Protein AF-0000000082981598 (afdb_homodimer)

Foldseek 3Di:
DAADCDVAVVQVVVLLCLCVDPPRLWFKWKWFADPLDSYIDTPDTDNPFPVVVVVSDDQATWMKMWGWDADPPPRDTQIDIDTDHHVNHDPVSCVVCVPCSVVVCVSSCNPPVPPPPPPPPPPPPPPPPPD/DAADCDVAVVQVVVLLCLCPDPPRLWFKWKWFADPLDSYIDTPDTDNPFPVVVVVSDDQATWMKMWGWDADPPPRDTQIDIDTDHHVNHDPVSCVVCVPCSVVVCVSSCNPPVPPPPPPPPPPPPPPPPPD

Nearest PDB structures (foldseek):
  1x67-assembly1_A  TM=9.387E-01  e=1.054E-15  Homo sapiens
  5y1z-assembly1_A  TM=9.761E-01  e=4.272E-12  Homo sapiens
  5y1z-assembly2_B  TM=9.670E-01  e=8.843E-12  Homo sapiens
  4liz-assembly1_A  TM=8.822E-01  e=3.183E-06  Entamoeba histolytica HM-1:IMSS-A
  2w0i-assembly1_A  TM=7.869E-01  e=5.518E-03  Homo sapiens

Solvent-accessible surface area (backbone atoms only — not comparable to full-atom values): 14963 Å² total; per-residue (Å²): 117,76,75,37,58,67,91,36,33,67,63,46,49,51,47,51,45,38,34,69,36,82,88,47,70,36,18,26,29,31,31,27,50,50,80,90,49,52,39,43,38,74,71,47,69,42,62,65,35,68,68,51,54,60,70,69,62,52,48,67,33,56,36,40,33,43,33,42,38,70,36,89,88,79,65,46,78,40,67,40,41,35,47,37,56,21,78,67,42,52,69,69,59,52,60,52,49,49,69,38,56,48,56,51,42,58,70,64,31,61,73,55,61,70,60,62,75,71,76,72,74,73,73,74,74,73,78,72,80,72,132,115,75,76,37,58,67,90,38,34,67,62,46,48,51,46,52,48,38,34,70,36,83,88,47,70,36,18,27,30,32,31,29,50,52,80,91,49,50,39,42,38,73,70,48,69,42,62,65,34,69,68,52,54,59,70,66,62,51,48,68,35,56,35,40,34,42,33,42,41,69,36,89,87,78,64,47,78,39,67,39,39,35,47,38,56,23,80,66,43,52,70,68,57,51,60,50,47,50,69,39,55,49,58,51,41,59,71,65,31,59,74,54,62,67,62,61,77,71,79,73,75,75,75,76,75,74,78,75,73,75,128

Secondary structure (DSSP, 8-state):
-PPB-STTHHHHHHHHHHHHSTT-S--EEEEEESTTSSBEEEEEEESSHHHHHHHT--TTSEEEEEEEEE-TTT--EEEEEEEEE-TTS-HHHHHHHTTHHHHHHHHTTTTGGG-----------------/-PPB-STTHHHHHHHHHHHHSTT-S--EEEEEESTTSSBEEEEEEESSHHHHHHHT--TTSEEEEEEEEE-TTT--EEEEEEEEE-TTS-HHHHHHHTTHHHHHHHHTTTTGGG-----------------

Structure (mmCIF, N/CA/C/O backbone):
data_AF-0000000082981598-model_v1
#
loop_
_entity.id
_entity.type
_entity.pdbx_description
1 polymer 'ADF-H domain-containing protein'
#
loop_
_atom_site.group_PDB
_atom_site.id
_atom_site.type_symbol
_atom_site.label_atom_id
_atom_site.label_alt_id
_atom_site.label_comp_id
_atom_site.label_asym_id
_atom_site.label_entity_id
_atom_site.label_seq_id
_atom_site.pdbx_PDB_ins_code
_atom_site.Cartn_x
_atom_site.Cartn_y
_atom_site.Cartn_z
_atom_site.occupancy
_atom_site.B_iso_or_equiv
_atom_site.auth_seq_id
_atom_site.auth_comp_id
_atom_site.auth_asym_id
_atom_site.auth_atom_id
_atom_site.pdbx_PDB_model_num
ATOM 1 N N . MET A 1 1 ? -10.486 4.989 -17.814 1 71.75 1 MET A N 1
ATOM 2 C CA . MET A 1 1 ? -11.101 6.235 -17.367 1 71.75 1 MET A CA 1
ATOM 3 C C . MET A 1 1 ? -10.438 6.741 -16.09 1 71.75 1 MET A C 1
ATOM 5 O O . MET A 1 1 ? -9.871 5.956 -15.327 1 71.75 1 MET A O 1
ATOM 9 N N . ALA A 1 2 ? -10.451 8.126 -15.864 1 87.56 2 ALA A N 1
ATOM 10 C CA . ALA A 1 2 ? -9.727 8.787 -14.781 1 87.56 2 ALA A CA 1
ATOM 11 C C . ALA A 1 2 ? -10.451 8.611 -13.449 1 87.56 2 ALA A C 1
ATOM 13 O O . ALA A 1 2 ? -11.677 8.487 -13.414 1 87.56 2 ALA A O 1
ATOM 14 N N . LEU A 1 3 ? -9.801 8.52 -12.403 1 94.79 3 LEU A N 1
ATOM 15 C CA . LEU A 1 3 ? -10.321 8.487 -11.041 1 94.79 3 LEU A CA 1
ATOM 16 C C . LEU A 1 3 ? -11.02 9.797 -10.693 1 94.79 3 LEU A C 1
ATOM 18 O O . LEU A 1 3 ? -10.515 10.877 -11.009 1 94.79 3 LEU A O 1
ATOM 22 N N . ASN A 1 4 ? -12.254 9.687 -10.169 1 97.2 4 ASN A N 1
ATOM 23 C CA . ASN A 1 4 ? -12.999 10.868 -9.745 1 97.2 4 ASN A CA 1
ATOM 24 C C . ASN A 1 4 ? -12.958 11.042 -8.23 1 97.2 4 ASN A C 1
ATOM 26 O O . ASN A 1 4 ? -13.547 10.249 -7.494 1 97.2 4 ASN A O 1
ATOM 30 N N . LEU A 1 5 ? -12.382 12.166 -7.783 1 96.85 5 LEU A N 1
ATOM 31 C CA . LEU A 1 5 ? -12.227 12.448 -6.36 1 96.85 5 LEU A CA 1
ATOM 32 C C . LEU A 1 5 ? -13.115 13.613 -5.936 1 96.85 5 LEU A C 1
ATOM 34 O O . LEU A 1 5 ? -13.099 14.02 -4.772 1 96.85 5 LEU A O 1
ATOM 38 N N . SER A 1 6 ? -13.833 14.112 -6.792 1 96.08 6 SER A N 1
ATOM 39 C CA . SER A 1 6 ? -14.55 15.36 -6.549 1 96.08 6 SER A CA 1
ATOM 40 C C . SER A 1 6 ? -15.912 15.1 -5.914 1 96.08 6 SER A C 1
ATOM 42 O O . SER A 1 6 ? -16.331 15.829 -5.012 1 96.08 6 SER A O 1
ATOM 44 N N . LYS A 1 7 ? -16.607 14.104 -6.372 1 96.85 7 LYS A N 1
ATOM 45 C CA . LYS A 1 7 ? -17.971 13.841 -5.922 1 96.85 7 LYS A CA 1
ATOM 46 C C . LYS A 1 7 ? -18.029 13.687 -4.405 1 96.85 7 LYS A C 1
ATOM 48 O O . LYS A 1 7 ? -18.923 14.231 -3.754 1 96.85 7 LYS A O 1
ATOM 53 N N . ASN A 1 8 ? -17.109 12.959 -3.882 1 97.91 8 ASN A N 1
ATOM 54 C CA . ASN A 1 8 ? -17.06 12.718 -2.444 1 97.91 8 ASN A CA 1
ATOM 55 C C . ASN A 1 8 ? -15.846 13.385 -1.804 1 97.91 8 ASN A C 1
ATOM 57 O O . ASN A 1 8 ? -15.309 12.888 -0.813 1 97.91 8 ASN A O 1
ATOM 61 N N . GLY A 1 9 ? -15.432 14.459 -2.408 1 96.74 9 GLY A N 1
ATOM 62 C CA . GLY A 1 9 ? -14.183 15.106 -2.036 1 96.74 9 GLY A CA 1
ATOM 63 C C . GLY A 1 9 ? -14.106 15.45 -0.561 1 96.74 9 GLY A C 1
ATOM 64 O O . GLY A 1 9 ? -13.1 15.175 0.095 1 96.74 9 GLY A O 1
ATOM 65 N N . ARG A 1 10 ? -15.144 16.014 -0 1 96.96 10 ARG A N 1
ATOM 66 C CA . ARG A 1 10 ? -15.157 16.431 1.398 1 96.96 10 ARG A CA 1
ATOM 67 C C . ARG A 1 10 ? -15.014 15.232 2.329 1 96.96 10 ARG A C 1
ATOM 69 O O . ARG A 1 10 ? -14.219 15.262 3.27 1 96.96 10 ARG A O 1
ATOM 76 N N . ALA A 1 11 ? -15.817 14.227 2.075 1 97.95 11 ALA A N 1
ATOM 77 C CA . ALA A 1 11 ? -15.768 13.025 2.903 1 97.95 11 ALA A CA 1
ATOM 78 C C . ALA A 1 11 ? -14.392 12.369 2.838 1 97.95 11 ALA A C 1
ATOM 80 O O . ALA A 1 11 ? -13.882 11.881 3.849 1 97.95 11 ALA A O 1
ATOM 81 N N . LEU A 1 12 ? -13.838 12.345 1.64 1 97.71 12 LEU A N 1
ATOM 82 C CA . LEU A 1 12 ? -12.516 11.756 1.457 1 97.71 12 LEU A CA 1
ATOM 83 C C . LEU A 1 12 ? -11.463 12.527 2.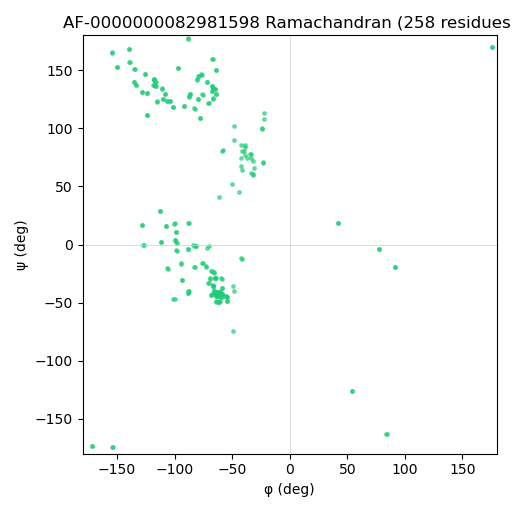246 1 97.71 12 LEU A C 1
ATOM 85 O O . LEU A 1 12 ? -10.622 11.926 2.919 1 97.71 12 LEU A O 1
ATOM 89 N N . GLN A 1 13 ? -11.553 13.828 2.188 1 95.88 13 GLN A N 1
ATOM 90 C CA . GLN A 1 13 ? -10.601 14.677 2.896 1 95.88 13 GLN A CA 1
ATOM 91 C C . GLN A 1 13 ? -10.753 14.533 4.407 1 95.88 13 GLN A C 1
ATOM 93 O O . GLN A 1 13 ? -9.76 14.517 5.138 1 95.88 13 GLN A O 1
ATOM 98 N N . GLU A 1 14 ? -11.948 14.483 4.864 1 96.75 14 GLU A N 1
ATOM 99 C CA . GLU A 1 14 ? -12.199 14.321 6.293 1 96.75 14 GLU A CA 1
ATOM 100 C C . GLU A 1 14 ? -11.633 13 6.807 1 96.75 14 GLU A C 1
ATOM 102 O O . GLU A 1 14 ? -11.032 12.953 7.882 1 96.75 14 GLU A O 1
ATOM 107 N N . ALA A 1 15 ? -11.845 11.916 6.026 1 97.47 15 ALA A N 1
ATOM 108 C CA . ALA A 1 15 ? -11.323 10.608 6.41 1 97.47 15 ALA A CA 1
ATOM 109 C C . ALA A 1 15 ? -9.8 10.629 6.498 1 97.47 15 ALA A C 1
ATOM 111 O O . ALA A 1 15 ? -9.22 10.122 7.461 1 97.47 15 ALA A O 1
ATOM 112 N N . TYR A 1 16 ? -9.218 11.232 5.519 1 95.59 16 TYR A N 1
ATOM 113 C CA . TYR A 1 16 ? -7.771 11.415 5.528 1 95.59 16 TYR A CA 1
ATOM 114 C C . TYR A 1 16 ? -7.333 12.24 6.732 1 95.59 16 TYR A C 1
ATOM 116 O O . TYR A 1 16 ? -6.409 11.856 7.453 1 95.59 16 TYR A O 1
ATOM 124 N N . GLY A 1 17 ? -7.973 13.326 6.947 1 94.73 17 GLY A N 1
ATOM 125 C CA . GLY A 1 17 ? -7.642 14.243 8.026 1 94.73 17 GLY A CA 1
ATOM 126 C C . GLY A 1 17 ? -7.713 13.601 9.398 1 94.73 17 GLY A C 1
ATOM 127 O O . GLY A 1 17 ? -6.888 13.888 10.268 1 94.73 17 GLY A O 1
ATOM 128 N N . ARG A 1 18 ? -8.639 12.755 9.599 1 96.6 18 ARG A N 1
ATOM 129 C CA . ARG A 1 18 ? -8.79 12.099 10.894 1 96.6 18 ARG A CA 1
ATOM 130 C C . ARG A 1 18 ? -7.611 11.176 11.181 1 96.6 18 ARG A C 1
ATOM 132 O O . ARG A 1 18 ? -7.196 11.03 12.333 1 96.6 18 ARG A O 1
ATOM 139 N N . VAL A 1 19 ? -7.088 10.546 10.131 1 96.08 19 VAL A N 1
ATOM 140 C CA . VAL A 1 19 ? -5.965 9.633 10.315 1 96.08 19 VAL A CA 1
ATOM 141 C C . VAL A 1 19 ? -4.705 10.425 10.657 1 96.08 19 VAL A C 1
ATOM 143 O O . VAL A 1 19 ? -3.887 9.982 11.467 1 96.08 19 VAL A O 1
ATOM 146 N N . VAL A 1 20 ? -4.563 11.659 10.11 1 92.58 20 VAL A N 1
ATOM 147 C CA . VAL A 1 20 ? -3.317 12.398 10.279 1 92.58 20 VAL A CA 1
ATOM 148 C C . VAL A 1 20 ? -3.428 13.331 11.483 1 92.58 20 VAL A C 1
ATOM 150 O O . VAL A 1 20 ? -2.419 13.843 11.975 1 92.58 20 VAL A O 1
ATOM 153 N N . ALA A 1 21 ? -4.633 13.562 11.931 1 90.65 21 ALA A N 1
ATOM 154 C CA . ALA A 1 21 ? -4.852 14.519 13.012 1 90.65 21 ALA A CA 1
ATOM 155 C C . ALA A 1 21 ? -4.263 14.008 14.324 1 90.65 21 ALA A C 1
ATOM 157 O O . ALA A 1 21 ? -4.544 12.881 14.74 1 90.65 21 ALA A O 1
ATOM 158 N N . ALA A 1 22 ? -3.577 14.94 14.869 1 84.47 22 ALA A N 1
ATOM 159 C CA . ALA A 1 22 ? -3.037 14.622 16.189 1 84.47 22 ALA A CA 1
ATOM 160 C C . ALA A 1 22 ? -4.157 14.427 17.207 1 84.47 22 ALA A C 1
ATOM 162 O O . ALA A 1 22 ? -5.147 15.162 17.199 1 84.47 22 ALA A O 1
ATOM 163 N N . GLY A 1 23 ? -4.12 13.459 17.966 1 88.12 23 GLY A N 1
ATOM 164 C CA . GLY A 1 23 ? -5.078 13.249 19.04 1 88.12 23 GLY A CA 1
ATOM 165 C C . GLY A 1 23 ? -6.276 12.42 18.617 1 88.12 23 GLY A C 1
ATOM 166 O O . GLY A 1 23 ? -7.086 12.018 19.454 1 88.12 23 GLY A O 1
ATOM 167 N N . SER A 1 24 ? -6.468 12.368 17.3 1 92.65 24 SER A N 1
ATOM 168 C CA . SER A 1 24 ? -7.568 11.538 16.819 1 92.65 24 SER A CA 1
ATOM 169 C C . SER A 1 24 ? -7.306 10.061 17.092 1 92.65 24 SER A C 1
ATOM 171 O O . SER A 1 24 ? -6.199 9.569 16.862 1 92.65 24 SER A O 1
ATOM 173 N N . PRO A 1 25 ? -8.338 9.357 17.607 1 96.53 25 PRO A N 1
ATOM 174 C CA . PRO A 1 25 ? -8.155 7.914 17.783 1 96.53 25 PRO A CA 1
ATOM 175 C C . PRO A 1 25 ? -8.174 7.152 16.46 1 96.53 25 PRO A C 1
ATOM 177 O O . PRO A 1 25 ? -7.767 5.988 16.408 1 96.53 25 PRO A O 1
ATOM 180 N N . THR A 1 26 ? -8.703 7.744 15.413 1 97.72 26 THR A N 1
ATOM 181 C CA . THR A 1 26 ? -8.773 7.094 14.109 1 97.72 26 THR A CA 1
ATOM 182 C C . THR A 1 26 ? -7.375 6.894 13.529 1 97.72 26 THR A C 1
ATOM 184 O O . THR A 1 26 ? -6.618 7.855 13.376 1 97.72 26 THR A O 1
ATOM 187 N N . ASP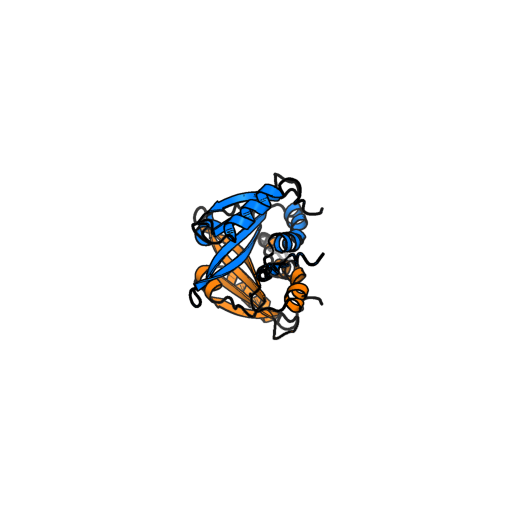 A 1 27 ? -7.085 5.62 13.176 1 97.22 27 ASP A N 1
ATOM 188 C CA . ASP A 1 27 ? -5.721 5.392 12.71 1 97.22 27 ASP A CA 1
ATOM 189 C C . ASP A 1 27 ? -5.715 4.71 11.344 1 97.22 27 ASP A C 1
ATOM 191 O O . ASP A 1 27 ? -4.653 4.365 10.821 1 97.22 27 ASP A O 1
ATOM 195 N N . TRP A 1 28 ? -6.874 4.442 10.833 1 97.38 28 TRP A N 1
ATOM 196 C CA . TRP A 1 28 ? -6.905 4.003 9.442 1 97.38 28 TRP A CA 1
ATOM 197 C C . TRP A 1 28 ? -8.205 4.425 8.766 1 97.38 28 TRP A C 1
ATOM 199 O O . TRP A 1 28 ? -9.218 4.643 9.435 1 97.38 28 TRP A O 1
ATOM 209 N N . ALA A 1 29 ? -8.164 4.604 7.48 1 98.4 29 ALA A N 1
ATOM 210 C CA . ALA A 1 29 ? -9.294 4.86 6.59 1 98.4 29 ALA A CA 1
ATOM 211 C C . ALA A 1 29 ? -9.202 4.008 5.327 1 98.4 29 ALA A C 1
ATOM 213 O O . ALA A 1 29 ? -8.115 3.823 4.774 1 98.4 29 ALA A O 1
ATOM 214 N N . LEU A 1 30 ? -10.37 3.535 4.959 1 98.47 30 LEU A N 1
ATOM 215 C CA . LEU A 1 30 ? -10.482 2.653 3.803 1 98.47 30 LEU A CA 1
ATOM 216 C C . LEU A 1 30 ? -11.328 3.296 2.709 1 98.47 30 LEU A C 1
ATOM 218 O O . LEU A 1 30 ? -12.375 3.883 2.992 1 98.47 30 LEU A O 1
ATOM 222 N N . PHE A 1 31 ? -10.849 3.18 1.471 1 98.36 31 PHE A N 1
ATOM 223 C CA . PHE A 1 31 ? -11.497 3.811 0.327 1 98.36 31 PHE A CA 1
ATOM 224 C C . PHE A 1 31 ? -11.804 2.783 -0.756 1 98.36 31 PHE A C 1
ATOM 226 O O . PHE A 1 31 ? -11.06 1.816 -0.93 1 98.36 31 PHE A O 1
ATOM 233 N N . THR A 1 32 ? -12.885 3.029 -1.433 1 98.24 32 THR A N 1
ATOM 234 C CA . THR A 1 32 ? -13.271 2.195 -2.566 1 98.24 32 THR A CA 1
ATOM 235 C C . THR A 1 32 ? -14.131 2.983 -3.55 1 98.24 32 THR A C 1
ATOM 237 O O . THR A 1 32 ? -14.261 4.203 -3.43 1 98.24 32 THR A O 1
ATOM 240 N N . TYR A 1 33 ? -14.611 2.264 -4.542 1 97.8 33 TYR A N 1
ATOM 241 C CA . TYR A 1 33 ? -15.388 2.911 -5.593 1 97.8 33 TYR A CA 1
ATOM 242 C C . TYR A 1 33 ? -16.883 2.77 -5.333 1 97.8 33 TYR A C 1
ATOM 244 O O . TYR A 1 33 ? -17.324 1.789 -4.73 1 97.8 33 TYR A O 1
ATOM 252 N N . GLU A 1 34 ? -17.608 3.728 -5.816 1 97.26 34 GLU A N 1
ATOM 253 C CA . GLU A 1 34 ? -19.062 3.595 -5.833 1 97.26 34 GLU A CA 1
ATOM 254 C C . GLU A 1 34 ? -19.521 2.696 -6.977 1 97.26 34 GLU A C 1
ATOM 256 O O . GLU A 1 34 ? -19.439 3.08 -8.146 1 97.26 34 GLU A O 1
ATOM 261 N N . GLY A 1 35 ? -19.975 1.543 -6.598 1 92.81 35 GLY A N 1
ATOM 262 C CA . GLY A 1 35 ? -20.384 0.618 -7.644 1 92.81 35 GLY A CA 1
ATOM 263 C C . GLY A 1 35 ? -19.298 0.363 -8.672 1 92.81 35 GLY A C 1
ATOM 264 O O . GLY A 1 35 ? -18.167 0.025 -8.317 1 92.81 35 GLY A O 1
ATOM 265 N N . ASN A 1 36 ? -19.612 0.561 -9.892 1 90.44 36 ASN A N 1
ATOM 266 C CA . ASN A 1 36 ? -18.661 0.318 -10.972 1 90.44 36 ASN A CA 1
ATOM 267 C C . ASN A 1 36 ? -18.154 1.625 -11.576 1 90.44 36 ASN A C 1
ATOM 269 O O . ASN A 1 36 ? -17.569 1.626 -12.66 1 90.44 36 ASN A O 1
ATOM 273 N N . SER A 1 37 ? -18.374 2.668 -10.865 1 94.57 37 SER A N 1
ATOM 274 C CA . SER A 1 37 ? -17.904 3.964 -11.345 1 94.57 37 SER A CA 1
ATOM 275 C C . SER A 1 37 ? -16.474 4.235 -10.892 1 94.57 37 SER A C 1
ATOM 277 O O . SER A 1 37 ? -15.856 3.397 -10.233 1 94.57 37 SER A O 1
ATOM 279 N N . ASN A 1 38 ? -15.984 5.371 -11.357 1 96.65 38 ASN A N 1
ATOM 280 C CA . ASN A 1 38 ? -14.65 5.784 -10.933 1 96.65 38 ASN A CA 1
ATOM 281 C C . ASN A 1 38 ? -14.713 6.828 -9.822 1 96.65 38 ASN A C 1
ATOM 283 O O . ASN A 1 38 ? -13.763 7.587 -9.623 1 96.65 38 ASN A O 1
ATOM 287 N N . ASP A 1 39 ? -15.926 6.896 -9.164 1 97.69 39 ASP A N 1
ATOM 288 C CA . ASP A 1 39 ? -16.072 7.773 -8.006 1 97.69 39 ASP A CA 1
ATOM 289 C C . ASP A 1 39 ? -15.554 7.099 -6.738 1 97.69 39 ASP A C 1
ATOM 291 O O . ASP A 1 39 ? -16.112 6.094 -6.29 1 97.69 39 ASP A O 1
ATOM 295 N N . LEU A 1 40 ? -14.562 7.653 -6.164 1 98.17 40 LEU A N 1
ATOM 296 C CA . LEU A 1 40 ? -14.006 7.114 -4.928 1 98.17 40 LEU A CA 1
ATOM 297 C C . LEU A 1 40 ? -14.831 7.553 -3.723 1 98.17 40 LEU A C 1
ATOM 299 O O . LEU A 1 40 ? -15.304 8.69 -3.671 1 98.17 40 LEU A O 1
ATOM 303 N N . ARG A 1 41 ? -14.982 6.677 -2.794 1 98.52 41 ARG A N 1
ATOM 304 C CA . ARG A 1 41 ? -15.696 6.967 -1.555 1 98.52 41 ARG A CA 1
ATOM 305 C C . ARG A 1 41 ? -14.99 6.341 -0.357 1 98.52 41 ARG A C 1
ATOM 307 O O . ARG A 1 41 ? -14.16 5.444 -0.517 1 98.52 41 ARG A O 1
ATOM 314 N N . VAL A 1 42 ? -15.449 6.762 0.828 1 98.53 42 VAL A N 1
ATOM 315 C CA . VAL A 1 42 ? -14.975 6.143 2.062 1 98.53 42 VAL A CA 1
ATOM 316 C C . VAL A 1 42 ? -15.712 4.827 2.297 1 98.53 42 VAL A C 1
ATOM 318 O O . VAL A 1 42 ? -16.945 4.788 2.285 1 98.53 42 VAL A O 1
ATOM 321 N N . ALA A 1 43 ? -15.003 3.794 2.461 1 98.52 43 ALA A N 1
ATOM 322 C CA . ALA A 1 43 ? -15.596 2.485 2.725 1 98.52 43 ALA A CA 1
ATOM 323 C C . ALA A 1 43 ? -15.689 2.217 4.225 1 98.52 43 ALA A C 1
ATOM 325 O O . ALA A 1 43 ? -16.54 1.445 4.672 1 98.52 43 ALA A O 1
ATOM 326 N N . GLY A 1 44 ? -14.746 2.766 5.03 1 98.04 44 GLY A N 1
ATOM 327 C CA . GLY A 1 44 ? -14.711 2.56 6.469 1 98.04 44 GLY A CA 1
ATOM 328 C C . GLY A 1 44 ? -13.497 3.184 7.132 1 98.04 44 GLY A C 1
ATOM 329 O O . GLY A 1 44 ? -12.592 3.669 6.45 1 98.04 44 GLY A O 1
ATOM 330 N N . SER A 1 45 ? -13.491 3.225 8.396 1 98.32 45 SER A N 1
ATOM 331 C CA . SER A 1 45 ? -12.389 3.705 9.223 1 98.32 45 SER A CA 1
ATOM 332 C C . SER A 1 45 ? -12.42 3.07 10.609 1 98.32 45 SER A C 1
ATOM 334 O O . SER A 1 45 ? -13.41 2.44 10.987 1 98.32 45 SER A O 1
ATOM 336 N N . GLY A 1 46 ? -11.307 3.208 11.304 1 98.15 46 GLY A N 1
ATOM 337 C CA . GLY A 1 46 ? -11.249 2.627 12.636 1 98.15 46 GLY A CA 1
ATOM 338 C C . GLY A 1 46 ? -10.002 3.021 13.404 1 98.15 46 GLY A C 1
ATOM 339 O O . GLY A 1 46 ? -9.269 3.922 12.99 1 98.15 46 GLY A O 1
ATOM 340 N N . ASP A 1 47 ? -9.891 2.368 14.577 1 97.92 47 ASP A N 1
ATOM 341 C CA . ASP A 1 47 ? -8.805 2.71 15.491 1 97.92 47 ASP A CA 1
ATOM 342 C C . ASP A 1 47 ? -8.03 1.464 15.913 1 97.92 47 ASP A C 1
ATOM 344 O O . ASP A 1 47 ? -7.261 1.501 16.875 1 97.92 47 ASP A O 1
ATOM 348 N N . GLY A 1 48 ? -8.185 0.396 15.193 1 95.39 48 GLY A N 1
ATOM 349 C CA . GLY A 1 48 ? -7.563 -0.863 15.571 1 95.39 48 GLY A CA 1
ATOM 350 C C . GLY A 1 48 ? -6.287 -1.152 14.804 1 95.39 48 GLY A C 1
ATOM 351 O O . GLY A 1 48 ? -5.763 -2.267 14.859 1 95.39 48 GLY A O 1
ATOM 352 N N . GLY A 1 49 ? -5.885 -0.264 14.011 1 93.45 49 GLY A N 1
ATOM 353 C CA . GLY A 1 49 ? -4.603 -0.4 13.338 1 93.45 49 GLY A CA 1
ATOM 354 C C . GLY A 1 49 ? -4.676 -1.242 12.078 1 93.45 49 GLY A C 1
ATOM 355 O O . GLY A 1 49 ? -5.759 -1.455 11.53 1 93.45 49 GLY A O 1
ATOM 356 N N . LEU A 1 50 ? -3.543 -1.677 11.638 1 92.13 50 LEU A N 1
ATOM 357 C CA . LEU A 1 50 ? -3.384 -2.405 10.384 1 92.13 50 LEU A CA 1
ATOM 358 C C . LEU A 1 50 ? -4.159 -3.718 10.416 1 92.13 50 LEU A C 1
ATOM 360 O O . LEU A 1 50 ? -4.768 -4.108 9.418 1 92.13 50 LEU A O 1
ATOM 364 N N . GLU A 1 51 ? -4.105 -4.38 11.51 1 89.56 51 GLU A N 1
ATOM 365 C CA . GLU A 1 51 ? -4.768 -5.678 11.607 1 89.56 51 GLU A CA 1
ATOM 366 C C . GLU A 1 51 ? -6.274 -5.545 11.404 1 89.56 51 GLU A C 1
ATOM 368 O O . GLU A 1 51 ? -6.872 -6.303 10.638 1 89.56 51 GLU A O 1
ATOM 373 N N . GLU A 1 52 ? -6.795 -4.594 12.148 1 93.36 52 GLU A N 1
ATOM 374 C CA . GLU A 1 52 ? -8.221 -4.348 11.956 1 93.36 52 GLU A CA 1
ATOM 375 C C . GLU A 1 52 ? -8.519 -3.914 10.524 1 93.36 52 GLU A C 1
ATOM 377 O O . GLU A 1 52 ? -9.506 -4.351 9.93 1 93.36 52 GLU A O 1
ATOM 382 N N . MET A 1 53 ? -7.729 -3.109 9.97 1 94.83 53 MET A N 1
ATOM 383 C CA . MET A 1 53 ? -7.898 -2.589 8.616 1 94.83 53 MET A CA 1
ATOM 384 C C . MET A 1 53 ? -7.931 -3.724 7.597 1 94.83 53 MET A C 1
ATOM 386 O O . MET A 1 53 ? -8.795 -3.752 6.72 1 94.83 53 MET A O 1
ATOM 390 N N . VAL A 1 54 ? -7.07 -4.749 7.688 1 92.28 54 VAL A N 1
ATOM 391 C CA . VAL A 1 54 ? -6.973 -5.843 6.727 1 92.28 54 VAL A CA 1
ATOM 392 C C . VAL A 1 54 ? -8.214 -6.727 6.823 1 92.28 54 VAL A C 1
ATOM 394 O O . VAL A 1 54 ? -8.646 -7.312 5.827 1 92.28 54 VAL A O 1
ATOM 397 N N . GLU A 1 55 ? -8.795 -6.78 7.992 1 91.82 55 GLU A N 1
ATOM 398 C CA . GLU A 1 55 ? -10.017 -7.56 8.157 1 91.82 55 GLU A CA 1
ATOM 399 C C . GLU A 1 55 ? -11.169 -6.957 7.359 1 91.82 55 GLU A C 1
ATOM 401 O O . GLU A 1 55 ? -12.144 -7.645 7.048 1 91.82 55 GLU A O 1
ATOM 406 N N . GLU A 1 56 ? -11.075 -5.701 7.099 1 93.55 56 GLU A N 1
ATOM 407 C CA . GLU A 1 56 ? -12.16 -5.001 6.419 1 93.55 56 GLU A CA 1
ATOM 408 C C . GLU A 1 56 ? -12.003 -5.08 4.903 1 93.55 56 GLU A C 1
ATOM 410 O O . GLU A 1 56 ? -12.856 -4.592 4.159 1 93.55 56 GLU A O 1
ATOM 415 N N . LEU A 1 57 ? -10.95 -5.648 4.386 1 93.34 57 LEU A N 1
ATOM 416 C CA . LEU A 1 57 ? -10.726 -5.773 2.949 1 93.34 57 LEU A CA 1
ATOM 417 C C . LEU A 1 57 ? -11.743 -6.72 2.321 1 93.34 57 LEU A C 1
ATOM 419 O O . LEU A 1 57 ? -12.083 -7.75 2.907 1 93.34 57 LEU A O 1
ATOM 423 N N . ASN A 1 58 ? -12.225 -6.324 1.241 1 92.49 58 ASN A N 1
ATOM 424 C CA . ASN A 1 58 ? -13.294 -7.032 0.544 1 92.49 58 ASN A CA 1
ATOM 425 C C . ASN A 1 58 ? -12.794 -7.667 -0.751 1 92.49 58 ASN A C 1
ATOM 427 O O . ASN A 1 58 ? -12.187 -6.992 -1.584 1 92.49 58 ASN A O 1
ATOM 431 N N . SER A 1 59 ? -13.135 -8.876 -1.005 1 89.81 59 SER A N 1
ATOM 432 C CA . SER A 1 59 ? -12.593 -9.641 -2.123 1 89.81 59 SER A CA 1
ATOM 433 C C . SER A 1 59 ? -13.219 -9.207 -3.445 1 89.81 59 SER A C 1
ATOM 435 O O . SER A 1 59 ? -12.698 -9.522 -4.517 1 89.81 59 SER A O 1
ATOM 437 N N . GLY A 1 60 ? -14.302 -8.516 -3.409 1 91 60 GLY A N 1
ATOM 438 C CA . GLY A 1 60 ? -14.951 -8.085 -4.637 1 91 60 GLY A CA 1
ATOM 439 C C . GLY A 1 60 ? -14.629 -6.651 -5.011 1 91 60 GLY A C 1
ATOM 440 O O . GLY A 1 60 ? -15.21 -6.103 -5.95 1 91 60 GLY A O 1
ATOM 441 N N . LYS A 1 61 ? -13.67 -6.072 -4.326 1 94.28 61 LYS A N 1
ATOM 442 C CA . LYS A 1 61 ? -13.471 -4.639 -4.516 1 94.28 61 LYS A CA 1
ATOM 443 C C . LYS A 1 61 ? -11.99 -4.307 -4.678 1 94.28 61 LYS A C 1
ATOM 445 O O . LYS A 1 61 ? -11.127 -5.05 -4.207 1 94.28 61 LYS A O 1
ATOM 450 N N . VAL A 1 62 ? -11.748 -3.257 -5.406 1 94.51 62 VAL A N 1
ATOM 451 C CA . VAL A 1 62 ? -10.473 -2.552 -5.321 1 94.51 62 VAL A CA 1
ATOM 452 C C . VAL A 1 62 ? -10.53 -1.516 -4.201 1 94.51 62 VAL A C 1
ATOM 454 O O . VAL A 1 62 ? -11.48 -0.734 -4.116 1 94.51 62 VAL A O 1
ATOM 457 N N . MET A 1 63 ? -9.511 -1.59 -3.375 1 96.21 63 MET A N 1
ATOM 458 C CA . MET A 1 63 ? -9.559 -0.717 -2.205 1 96.21 63 MET A CA 1
ATOM 459 C C . MET A 1 63 ? -8.187 -0.115 -1.92 1 96.21 63 MET A C 1
ATOM 461 O O . MET A 1 63 ? -7.165 -0.66 -2.342 1 96.21 63 MET A O 1
ATOM 465 N N . TYR A 1 64 ? -8.2 1.014 -1.22 1 96.33 64 TYR A N 1
ATOM 466 C CA . TYR A 1 64 ? -7.02 1.704 -0.71 1 96.33 64 TYR A CA 1
ATOM 467 C C . TYR A 1 64 ? -7.158 1.993 0.78 1 96.33 64 TYR A C 1
ATOM 469 O O . TYR A 1 64 ? -8.181 2.519 1.224 1 96.33 64 TYR A O 1
ATOM 477 N N . ALA A 1 65 ? -6.141 1.649 1.457 1 96.85 65 ALA A N 1
ATOM 478 C CA . ALA A 1 65 ? -6.157 1.971 2.882 1 96.85 65 ALA A CA 1
ATOM 479 C C . ALA A 1 65 ? -5.015 2.916 3.244 1 96.85 65 ALA A C 1
ATOM 481 O O . ALA A 1 65 ? -3.9 2.777 2.734 1 96.85 65 ALA A O 1
ATOM 482 N N . PHE A 1 66 ? -5.343 3.818 4.014 1 95.98 66 PHE A N 1
ATOM 483 C CA . PHE A 1 66 ? -4.39 4.739 4.621 1 95.98 66 PHE A CA 1
ATOM 484 C C . PHE A 1 66 ? -4.351 4.558 6.134 1 95.98 66 PHE A C 1
ATOM 486 O O . PHE A 1 66 ? -5.381 4.659 6.803 1 95.98 66 PHE A O 1
ATOM 493 N N . CYS A 1 67 ? -3.138 4.274 6.645 1 94.75 67 CYS A N 1
ATOM 494 C CA . CYS A 1 67 ? -3.046 3.875 8.045 1 94.75 67 CYS A CA 1
ATOM 495 C C . CYS A 1 67 ? -1.916 4.617 8.75 1 94.75 67 CYS A C 1
ATOM 497 O O . CYS A 1 67 ? -0.831 4.782 8.189 1 94.75 67 CYS A O 1
ATOM 499 N N . ARG A 1 68 ? -2.203 5.037 9.902 1 93.76 68 ARG A N 1
ATOM 500 C CA . ARG A 1 68 ? -1.187 5.55 10.815 1 93.76 68 ARG A CA 1
ATOM 501 C C . ARG A 1 68 ? -0.644 4.439 11.708 1 93.76 68 ARG A C 1
ATOM 503 O O . ARG A 1 68 ? -1.405 3.776 12.416 1 93.76 68 ARG A O 1
ATOM 510 N N . VAL A 1 69 ? 0.592 4.231 11.572 1 90.07 69 VAL A N 1
ATOM 511 C CA . VAL A 1 69 ? 1.248 3.227 12.404 1 90.07 69 VAL A CA 1
ATOM 512 C C . VAL A 1 69 ? 2.309 3.893 13.277 1 90.07 69 VAL A C 1
ATOM 514 O O . VAL A 1 69 ? 2.977 4.835 12.844 1 90.07 69 VAL A O 1
ATOM 517 N N . LYS A 1 70 ? 2.399 3.399 14.474 1 86.16 70 LYS A N 1
ATOM 518 C CA . LYS A 1 70 ? 3.422 3.918 15.377 1 86.16 70 LYS A CA 1
ATOM 519 C C . LYS A 1 70 ? 4.742 3.173 15.199 1 86.16 70 LYS A C 1
ATOM 521 O O . LYS A 1 70 ? 4.776 1.942 15.243 1 86.16 70 LYS A O 1
ATOM 526 N N . ASP A 1 71 ? 5.778 3.869 14.996 1 81.06 71 ASP A N 1
ATOM 527 C CA . ASP A 1 71 ? 7.113 3.28 14.954 1 81.06 71 ASP A CA 1
ATOM 528 C C . ASP A 1 71 ? 7.558 2.829 16.344 1 81.06 71 ASP A C 1
ATOM 530 O O . ASP A 1 71 ? 7.627 3.638 17.272 1 81.06 71 ASP A O 1
ATOM 534 N N . PRO A 1 72 ? 7.84 1.626 16.453 1 80.1 72 PRO A N 1
ATOM 535 C CA . PRO A 1 72 ? 8.184 1.138 17.79 1 80.1 72 PRO A CA 1
ATOM 536 C C . PRO A 1 72 ? 9.508 1.701 18.301 1 80.1 72 PRO A C 1
ATOM 538 O O . PRO A 1 72 ? 9.742 1.736 19.511 1 80.1 72 PRO A O 1
ATOM 541 N N . ASN A 1 73 ? 10.415 2.15 17.401 1 77.38 73 ASN A N 1
ATOM 542 C CA . ASN A 1 73 ? 11.735 2.629 17.797 1 77.38 73 ASN A CA 1
ATOM 543 C C . ASN A 1 73 ? 11.712 4.117 18.138 1 77.38 73 ASN A C 1
ATOM 545 O O . ASN A 1 73 ? 12.31 4.54 19.129 1 77.38 73 ASN A O 1
ATOM 549 N N . SER A 1 74 ? 11.009 4.943 17.423 1 77.08 74 SER A N 1
ATOM 550 C CA . SER A 1 74 ? 11.016 6.393 17.592 1 77.08 74 SER A CA 1
ATOM 551 C C . SER A 1 74 ? 9.729 6.879 18.25 1 77.08 74 SER A C 1
ATOM 553 O O . SER A 1 74 ? 9.677 7.993 18.775 1 77.08 74 SER A O 1
ATOM 555 N N . GLY A 1 75 ? 8.665 6.1 18.206 1 81.44 75 GLY A N 1
ATOM 556 C CA . GLY A 1 75 ? 7.362 6.529 18.689 1 81.44 75 GLY A CA 1
ATOM 557 C C . GLY A 1 75 ? 6.646 7.459 17.729 1 81.44 75 GLY A C 1
ATOM 558 O O . GLY A 1 75 ? 5.535 7.914 18.008 1 81.44 75 GLY A O 1
ATOM 559 N N . LEU A 1 76 ? 7.243 7.84 16.673 1 80.38 76 LEU A N 1
ATOM 560 C CA . LEU A 1 76 ? 6.677 8.753 15.686 1 80.38 76 LEU A CA 1
ATOM 561 C C . LEU A 1 76 ? 5.709 8.022 14.761 1 80.38 76 LEU A C 1
ATOM 563 O O . LEU A 1 76 ? 5.9 6.84 14.465 1 80.38 76 LEU A O 1
ATOM 567 N N . PRO A 1 77 ? 4.692 8.702 14.369 1 86.94 77 PRO A N 1
ATOM 568 C CA . PRO A 1 77 ? 3.747 8.076 13.441 1 86.94 77 PRO A CA 1
ATOM 569 C C . PRO A 1 77 ? 4.318 7.92 12.034 1 86.94 77 PRO A C 1
ATOM 571 O O . PRO A 1 77 ? 5.058 8.788 11.564 1 86.94 77 PRO A O 1
ATOM 574 N N . LYS A 1 78 ? 3.996 6.778 11.487 1 85.82 78 LYS A N 1
ATOM 575 C CA . LYS A 1 78 ? 4.222 6.485 10.075 1 85.82 78 LYS A CA 1
ATOM 576 C C . LYS A 1 78 ? 2.902 6.259 9.342 1 85.82 78 LYS A C 1
ATOM 578 O O . LYS A 1 78 ? 1.986 5.635 9.881 1 85.82 78 LYS A O 1
ATOM 583 N N . TYR A 1 79 ? 2.939 6.834 8.143 1 90.76 79 TYR A N 1
ATOM 584 C CA . TYR A 1 79 ? 1.723 6.671 7.354 1 90.76 79 TYR A CA 1
ATOM 585 C C . TYR A 1 79 ? 1.963 5.744 6.168 1 90.76 79 TYR A C 1
ATOM 587 O O . TYR A 1 79 ? 2.877 5.969 5.371 1 90.76 79 TYR A O 1
ATOM 595 N N . VAL A 1 80 ? 1.116 4.669 6.057 1 92.31 80 VAL A N 1
ATOM 596 C CA . VAL A 1 80 ? 1.287 3.695 4.984 1 92.31 80 VAL A CA 1
ATOM 597 C C . VAL A 1 80 ? 0.045 3.681 4.096 1 92.31 80 VAL A C 1
ATOM 599 O O . VAL A 1 80 ? -1.076 3.851 4.582 1 92.31 80 VAL A O 1
ATOM 602 N N . LEU A 1 81 ? 0.318 3.543 2.809 1 93.04 81 LEU A N 1
ATOM 60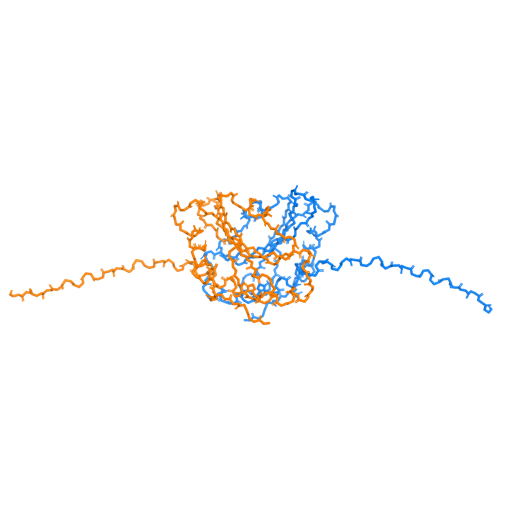3 C CA . LEU A 1 81 ? -0.745 3.345 1.83 1 93.04 81 LEU A CA 1
ATOM 604 C C . LEU A 1 81 ? -0.808 1.888 1.384 1 93.04 81 LEU A C 1
ATOM 606 O O . LEU A 1 81 ? 0.194 1.328 0.934 1 93.04 81 LEU A O 1
ATOM 610 N N . VAL A 1 82 ? -1.948 1.308 1.55 1 94.27 82 VAL A N 1
ATOM 611 C CA . VAL A 1 82 ? -2.156 -0.081 1.155 1 94.27 82 VAL A CA 1
ATOM 612 C C . VAL A 1 82 ? -3.05 -0.138 -0.082 1 94.27 82 VAL A C 1
ATOM 614 O O . VAL A 1 82 ? -4.122 0.472 -0.109 1 94.27 82 VAL A O 1
ATOM 617 N N . ASN A 1 83 ? -2.606 -0.851 -1.042 1 92.91 83 ASN A N 1
ATOM 618 C CA . ASN A 1 83 ? -3.379 -1.126 -2.248 1 92.91 83 ASN A CA 1
ATOM 619 C C . ASN A 1 83 ? -3.893 -2.563 -2.27 1 92.91 83 ASN A C 1
ATOM 621 O O . ASN A 1 83 ? -3.106 -3.509 -2.21 1 92.91 83 ASN A O 1
ATOM 625 N N . TRP A 1 84 ? -5.227 -2.668 -2.4 1 92.78 84 TRP A N 1
ATOM 626 C CA . TRP A 1 84 ? -5.882 -3.972 -2.398 1 92.78 84 TRP A CA 1
ATOM 627 C C . TRP A 1 84 ? -6.719 -4.162 -3.658 1 92.78 84 TRP A C 1
ATOM 629 O O . TRP A 1 84 ? -7.507 -3.288 -4.026 1 92.78 84 TRP A O 1
ATOM 639 N N . THR A 1 85 ? -6.484 -5.294 -4.257 1 90.56 85 THR A N 1
ATOM 640 C CA . THR A 1 85 ? -7.346 -5.751 -5.34 1 90.56 85 THR A CA 1
ATOM 641 C C . THR A 1 85 ? -7.908 -7.137 -5.035 1 90.56 85 THR A C 1
ATOM 643 O O . THR A 1 85 ? -7.181 -8.131 -5.08 1 90.56 85 THR A O 1
ATOM 646 N N . GLY A 1 86 ? -9.197 -7.183 -4.81 1 89.81 86 GLY A N 1
ATOM 647 C CA . GLY A 1 86 ? -9.839 -8.441 -4.464 1 89.81 86 GLY A CA 1
ATOM 648 C C . GLY A 1 86 ? -9.776 -9.47 -5.578 1 89.81 86 GLY A C 1
ATOM 649 O O . GLY A 1 86 ? -9.845 -9.12 -6.758 1 89.81 86 GLY A O 1
ATOM 650 N N . GLU A 1 87 ? -9.757 -10.669 -5.2 1 83.6 87 GLU A N 1
ATOM 651 C CA . GLU A 1 87 ? -9.682 -11.763 -6.164 1 83.6 87 GLU A CA 1
ATOM 652 C C . GLU A 1 87 ? -10.934 -11.819 -7.034 1 83.6 87 GLU A C 1
ATOM 654 O O . GLU A 1 87 ? -10.88 -12.268 -8.181 1 83.6 87 GLU A O 1
ATOM 659 N N . GLY A 1 88 ? -12.033 -11.395 -6.521 1 87.25 88 GLY A N 1
ATOM 660 C CA . GLY A 1 88 ? -13.3 -11.441 -7.234 1 87.25 88 GLY A CA 1
ATOM 661 C C . GLY A 1 88 ? -13.482 -10.285 -8.2 1 87.25 88 GLY A C 1
ATOM 662 O O . GLY A 1 88 ? -14.478 -10.226 -8.924 1 87.25 88 GLY A O 1
ATOM 663 N N . VAL A 1 89 ? -12.546 -9.388 -8.28 1 90.39 89 VAL A N 1
ATOM 664 C CA . VAL A 1 89 ? -12.639 -8.25 -9.189 1 90.39 89 VAL A CA 1
ATOM 665 C C . VAL A 1 89 ? -12.354 -8.707 -10.618 1 90.39 89 VAL A C 1
ATOM 667 O O . VAL A 1 89 ? -11.409 -9.461 -10.859 1 90.39 89 VAL A O 1
ATOM 670 N N . ASN A 1 90 ? -13.214 -8.357 -11.511 1 89.98 90 ASN A N 1
ATOM 671 C CA . ASN A 1 90 ? -13.013 -8.758 -12.9 1 89.98 90 ASN A CA 1
ATOM 672 C C . ASN A 1 90 ? -11.803 -8.059 -13.515 1 89.98 90 ASN A C 1
ATOM 674 O O . ASN A 1 90 ? -11.411 -6.98 -13.069 1 89.98 90 ASN A O 1
ATOM 678 N N . ASP A 1 91 ? -11.275 -8.598 -14.577 1 85.37 91 ASP A N 1
ATOM 679 C CA . ASP A 1 91 ? -10.027 -8.142 -15.181 1 85.37 91 ASP A CA 1
ATOM 680 C C . ASP A 1 91 ? -10.179 -6.738 -15.764 1 85.37 91 ASP A C 1
ATOM 682 O O . ASP A 1 91 ? -9.237 -5.944 -15.737 1 85.37 91 ASP A O 1
ATOM 686 N N . VAL A 1 92 ? -11.279 -6.477 -16.281 1 87.68 92 VAL A N 1
ATOM 687 C CA . VAL A 1 92 ? -11.523 -5.171 -16.885 1 87.68 92 VAL A CA 1
ATOM 688 C C . VAL A 1 92 ? -11.424 -4.082 -15.819 1 87.68 92 VAL A C 1
ATOM 690 O O . VAL A 1 92 ? -10.752 -3.068 -16.02 1 87.68 92 VAL A O 1
ATOM 693 N N . ARG A 1 93 ? -12.003 -4.315 -14.702 1 90.65 93 ARG A N 1
ATOM 694 C CA . ARG A 1 93 ? -11.968 -3.353 -13.604 1 90.65 93 ARG A CA 1
ATOM 695 C C . ARG A 1 93 ? -10.56 -3.222 -13.035 1 90.65 93 ARG A C 1
ATOM 697 O O . ARG A 1 93 ? -10.118 -2.12 -12.706 1 90.65 93 ARG A O 1
ATOM 704 N N . LYS A 1 94 ? -9.942 -4.337 -12.877 1 86.59 94 LYS A N 1
ATOM 705 C CA . LYS A 1 94 ? -8.555 -4.317 -12.419 1 86.59 94 LYS A CA 1
ATOM 706 C C . LYS A 1 94 ? -7.692 -3.435 -13.317 1 86.59 94 LYS A C 1
ATOM 708 O O . LYS A 1 94 ? -6.904 -2.624 -12.827 1 86.59 94 LYS A O 1
ATOM 713 N N . GLY A 1 95 ? -7.807 -3.632 -14.542 1 83.63 95 GLY A N 1
ATOM 714 C CA . GLY A 1 95 ? -7.057 -2.827 -15.494 1 83.63 95 GLY A CA 1
ATOM 715 C C . GLY A 1 95 ? -7.381 -1.348 -15.411 1 83.63 95 GLY A C 1
ATOM 716 O O . GLY A 1 95 ? -6.481 -0.507 -15.446 1 83.63 95 GLY A O 1
ATOM 717 N N . ALA A 1 96 ? -8.645 -1.08 -15.266 1 86 96 ALA A N 1
ATOM 718 C CA . ALA A 1 96 ? -9.1 0.307 -15.205 1 86 96 ALA A CA 1
ATOM 719 C C . ALA A 1 96 ? -8.551 1.01 -13.967 1 86 96 ALA A C 1
ATOM 721 O O . ALA A 1 96 ? -8.256 2.207 -14.005 1 86 96 ALA A O 1
ATOM 722 N N . CYS A 1 97 ? -8.322 0.23 -12.937 1 88.69 97 CYS A N 1
ATOM 723 C CA . CYS A 1 97 ? -7.936 0.842 -11.671 1 88.69 97 CYS A CA 1
ATOM 724 C C . CYS A 1 97 ? -6.424 0.801 -11.485 1 88.69 97 CYS A C 1
ATOM 726 O O . CYS A 1 97 ? -5.893 1.401 -10.548 1 88.69 97 CYS A O 1
ATOM 728 N N . ALA A 1 98 ? -5.763 0.158 -12.379 1 82.58 98 ALA A N 1
ATOM 729 C CA . ALA A 1 98 ? -4.323 -0.039 -12.235 1 82.58 98 ALA A CA 1
ATOM 730 C C . ALA A 1 98 ? -3.592 1.298 -12.153 1 82.58 98 ALA A C 1
ATOM 732 O O . ALA A 1 98 ? -2.602 1.429 -11.428 1 82.58 98 ALA A O 1
ATOM 733 N N . ASN A 1 99 ? -4.093 2.318 -12.755 1 83.47 99 ASN A N 1
ATOM 734 C CA . ASN A 1 99 ? -3.391 3.595 -12.819 1 83.47 99 ASN A CA 1
ATOM 735 C C . ASN A 1 99 ? -3.888 4.562 -11.749 1 83.47 99 ASN A C 1
ATOM 737 O O . ASN A 1 99 ? -3.403 5.692 -11.653 1 83.47 99 ASN A O 1
ATOM 741 N N . HIS A 1 100 ? -4.784 4.108 -10.974 1 91.72 100 HIS A N 1
ATOM 742 C CA . HIS A 1 100 ? -5.382 5.021 -10.007 1 91.72 100 HIS A CA 1
ATOM 743 C C . HIS A 1 100 ? -4.519 5.141 -8.755 1 91.72 100 HIS A C 1
ATOM 745 O O . HIS A 1 100 ? -4.652 6.101 -7.993 1 91.72 100 HIS A O 1
ATOM 751 N N . VAL A 1 101 ? -3.681 4.271 -8.511 1 86.4 101 VAL A N 1
ATOM 752 C CA . VAL A 1 101 ? -2.926 4.188 -7.265 1 86.4 101 VAL A CA 1
ATOM 753 C C . VAL A 1 101 ? -2.119 5.469 -7.064 1 86.4 101 VAL A C 1
ATOM 755 O O . VAL A 1 101 ? -2.079 6.019 -5.961 1 86.4 101 VAL A O 1
ATOM 758 N N . SER A 1 102 ? -1.486 5.907 -8.078 1 85.6 102 SER A N 1
ATOM 759 C CA . SER A 1 102 ? -0.668 7.11 -7.964 1 85.6 102 SER A CA 1
ATOM 760 C C . SER A 1 102 ? -1.52 8.328 -7.623 1 85.6 102 SER A C 1
ATOM 762 O O . SER A 1 102 ? -1.1 9.189 -6.847 1 85.6 102 SER A O 1
ATOM 764 N N . THR A 1 103 ? -2.662 8.394 -8.269 1 89.92 103 THR A N 1
ATOM 765 C CA . THR A 1 103 ? -3.562 9.508 -7.992 1 89.92 103 THR A CA 1
ATOM 766 C C . THR A 1 103 ? -4.043 9.467 -6.544 1 89.92 103 THR A C 1
ATOM 768 O O . THR A 1 103 ? -4.095 10.499 -5.872 1 89.92 103 THR A O 1
ATOM 771 N N . VAL A 1 104 ? -4.342 8.277 -6.08 1 92.49 104 VAL A N 1
ATOM 772 C CA . VAL A 1 104 ? -4.777 8.113 -4.697 1 92.49 104 VAL A CA 1
ATOM 773 C C . VAL A 1 104 ? -3.645 8.501 -3.749 1 92.49 104 VAL A C 1
ATOM 775 O O . VAL A 1 104 ? -3.864 9.223 -2.774 1 92.49 104 VAL A O 1
ATOM 778 N N . ALA A 1 105 ? -2.459 8.066 -4.039 1 88.13 105 ALA A N 1
ATOM 779 C CA . ALA A 1 105 ? -1.29 8.38 -3.221 1 88.13 105 ALA A CA 1
ATOM 780 C C . ALA A 1 105 ? -1.073 9.887 -3.13 1 88.13 105 ALA A C 1
ATOM 782 O O . ALA A 1 105 ? -0.797 10.417 -2.05 1 88.13 105 ALA A O 1
ATOM 783 N N . ASN A 1 106 ? -1.226 10.547 -4.229 1 85.21 106 ASN A N 1
ATOM 784 C CA . ASN A 1 106 ? -1.077 11.998 -4.261 1 85.21 106 ASN A CA 1
ATOM 785 C C . ASN A 1 106 ? -2.166 12.691 -3.448 1 85.21 106 ASN A C 1
ATOM 787 O O . ASN A 1 106 ? -1.902 13.684 -2.768 1 85.21 106 ASN A O 1
ATOM 791 N N . PHE A 1 107 ? -3.275 12.154 -3.578 1 89.68 107 PHE A N 1
ATOM 792 C CA . PHE A 1 107 ? -4.409 12.72 -2.856 1 89.68 107 PHE A CA 1
ATOM 793 C C . PHE A 1 107 ? -4.202 12.609 -1.351 1 89.68 107 PHE A C 1
ATOM 795 O O . PHE A 1 107 ? -4.496 13.547 -0.607 1 89.68 107 PHE A O 1
ATOM 802 N N . LEU A 1 108 ? -3.736 11.5 -0.927 1 88.1 108 LEU A N 1
ATOM 803 C CA . LEU A 1 108 ? -3.567 11.237 0.498 1 88.1 108 LEU A CA 1
ATOM 804 C C . LEU A 1 108 ? -2.208 11.729 0.984 1 88.1 108 LEU A C 1
ATOM 806 O O . LEU A 1 108 ? -1.809 11.447 2.116 1 88.1 108 LEU A O 1
ATOM 810 N N . LYS A 1 109 ? -1.625 12.569 0.246 1 72.31 109 LYS A N 1
ATOM 811 C CA . LYS A 1 109 ? -0.367 13.246 0.547 1 72.31 109 LYS A CA 1
ATOM 812 C C . LYS A 1 109 ? 0.643 12.281 1.16 1 72.31 109 LYS A C 1
ATOM 814 O O . LYS A 1 109 ? 1.322 12.619 2.132 1 72.31 109 LYS A O 1
ATOM 819 N N . VAL A 1 110 ? 0.449 11.055 1.007 1 59.4 110 VAL A N 1
ATOM 820 C CA . VAL A 1 110 ? 1.461 10.125 1.498 1 59.4 110 VAL A CA 1
ATOM 821 C C . VAL A 1 110 ? 2.854 10.653 1.165 1 59.4 110 VAL A C 1
ATOM 823 O O . VAL A 1 110 ? 3.822 10.356 1.868 1 59.4 110 VAL A O 1
ATOM 826 N N . TRP A 1 111 ? 2.852 11.636 0.338 1 56.69 111 TRP A N 1
ATOM 827 C CA . TRP A 1 111 ? 4.123 12.209 -0.091 1 56.69 111 TRP A CA 1
ATOM 828 C C . TRP A 1 111 ? 4.413 13.509 0.651 1 56.69 111 TRP A C 1
ATOM 830 O O . TRP A 1 111 ? 5.57 13.822 0.941 1 56.69 111 TRP A O 1
ATOM 840 N N . SER A 1 112 ? 3.354 14.328 0.687 1 49.54 112 SER A N 1
ATOM 841 C CA . SER A 1 112 ? 3.544 15.723 1.07 1 49.54 112 SER A CA 1
ATOM 842 C C . SER A 1 112 ? 3.574 15.881 2.587 1 49.54 112 SER A C 1
ATOM 844 O O . SER A 1 112 ? 3.566 17.002 3.1 1 49.54 112 SER A O 1
ATOM 846 N N . SER A 1 113 ? 3.408 14.803 3.322 1 45.74 113 SER A N 1
ATOM 847 C CA . SER A 1 113 ? 3.2 15.164 4.721 1 45.74 113 SER A CA 1
ATOM 848 C C . SER A 1 113 ? 4.251 16.161 5.196 1 45.74 113 SER A C 1
ATOM 850 O O . SER A 1 113 ? 4.056 16.843 6.204 1 45.74 113 SER A O 1
ATOM 852 N N . PHE A 1 114 ? 5.497 15.942 4.746 1 42.77 114 PHE A N 1
ATOM 853 C CA . PHE A 1 114 ? 6.427 16.679 5.592 1 42.77 114 PHE A CA 1
ATOM 854 C C . PHE A 1 114 ? 6.299 18.18 5.358 1 42.77 114 PHE A C 1
ATOM 856 O O . PHE A 1 114 ? 7.3 18.899 5.341 1 42.77 114 PHE A O 1
ATOM 863 N N . HIS A 1 115 ? 5.477 18.613 4.503 1 41.63 115 HIS A N 1
ATOM 864 C CA . HIS A 1 115 ? 5.595 20.04 4.781 1 41.63 115 HIS A CA 1
ATOM 865 C C . HIS A 1 115 ? 5.251 20.349 6.234 1 41.63 115 HIS A C 1
ATOM 867 O O . HIS A 1 115 ? 4.146 20.048 6.693 1 41.63 115 HIS A O 1
ATOM 873 N N . TRP A 1 116 ? 6.272 20.108 7.034 1 38.66 116 TRP A N 1
ATOM 874 C CA . TRP A 1 116 ? 6.157 20.772 8.328 1 38.66 116 TRP A CA 1
ATOM 875 C C . TRP A 1 116 ? 5.252 21.996 8.234 1 38.66 116 TRP A C 1
ATOM 877 O O . TRP A 1 116 ? 5.386 22.805 7.313 1 38.66 116 TRP A O 1
ATOM 887 N N . GLY A 1 117 ? 4.057 21.974 8.593 1 38.52 117 GLY A N 1
ATOM 888 C CA . GLY A 1 117 ? 3.463 23.259 8.929 1 38.52 117 GLY A CA 1
ATOM 889 C C . GLY A 1 117 ? 4.488 24.304 9.328 1 38.52 117 GLY A C 1
ATOM 890 O O . GLY A 1 117 ? 5.247 24.105 10.279 1 38.52 117 GLY A O 1
ATOM 891 N N . SER A 1 118 ? 5.375 24.907 8.465 1 36.78 118 SER A N 1
ATOM 892 C CA . SER A 1 118 ? 5.927 26.204 8.841 1 36.78 118 SER A CA 1
ATOM 893 C C . SER A 1 118 ? 5.034 26.912 9.854 1 36.78 118 SER A C 1
ATOM 895 O O . SER A 1 118 ? 3.808 26.903 9.723 1 36.78 118 SER A O 1
ATOM 897 N N . CYS A 1 119 ? 5.548 26.966 11.185 1 39.36 119 CYS A N 1
ATOM 898 C CA . CYS A 1 119 ? 5.265 28.047 12.123 1 39.36 119 CYS A CA 1
ATOM 899 C C . CYS A 1 119 ? 5.066 29.368 11.389 1 39.36 119 CYS A C 1
ATOM 901 O O . CYS A 1 119 ? 5.99 29.871 10.746 1 39.36 119 CYS A O 1
ATOM 903 N N . HIS A 1 120 ? 4.121 29.637 10.593 1 35.62 120 HIS A N 1
ATOM 904 C CA . HIS A 1 120 ? 3.736 31 10.248 1 35.62 120 HIS A CA 1
ATOM 905 C C . HIS A 1 120 ? 3.983 31.954 11.412 1 35.62 120 HIS A C 1
ATOM 907 O O . HIS A 1 120 ? 3.328 31.853 12.452 1 35.62 120 HIS A O 1
ATOM 913 N N . HIS A 1 121 ? 5.37 32.27 11.717 1 32.53 121 HIS A N 1
ATOM 914 C CA . HIS A 1 121 ? 5.655 33.526 12.403 1 32.53 121 HIS A CA 1
ATOM 915 C C . HIS A 1 121 ? 4.691 34.623 11.966 1 32.53 121 HIS A C 1
ATOM 917 O O . HIS A 1 121 ? 4.657 34.994 10.79 1 32.53 121 HIS A O 1
ATOM 923 N N . GLN A 1 122 ? 3.497 34.501 12.544 1 32.48 122 GLN A N 1
ATOM 924 C CA . GLN A 1 122 ? 2.633 35.676 12.579 1 32.48 122 GLN A CA 1
ATOM 925 C C . GLN A 1 122 ? 3.443 36.948 12.808 1 32.48 122 GLN A C 1
ATOM 927 O O . GLN A 1 122 ? 4.059 37.117 13.862 1 32.48 122 GLN A O 1
ATOM 932 N N . ARG A 1 123 ? 4.239 37.527 11.801 1 32.05 123 ARG A N 1
ATOM 933 C CA . ARG A 1 123 ? 4.732 38.9 11.849 1 32.05 123 ARG A CA 1
ATOM 934 C C . ARG A 1 123 ? 3.678 39.841 12.422 1 32.05 123 ARG A C 1
ATOM 936 O O . ARG A 1 123 ? 2.578 39.954 11.878 1 32.05 123 ARG A O 1
ATOM 943 N N . SER A 1 124 ? 3.615 39.913 13.762 1 34.16 124 SER A N 1
ATOM 944 C CA . SER A 1 124 ? 2.963 41.047 14.411 1 34.16 124 SER A CA 1
ATOM 945 C C . SER A 1 124 ? 3.308 42.357 13.711 1 34.16 124 SER A C 1
ATOM 947 O O . SER A 1 124 ? 4.473 42.758 13.672 1 34.16 124 SER A O 1
ATOM 949 N N . ARG A 1 125 ? 2.924 42.597 12.422 1 31.17 125 ARG A N 1
ATOM 950 C CA . ARG A 1 125 ? 2.963 43.956 11.889 1 31.17 125 ARG A CA 1
ATOM 951 C C . ARG A 1 125 ? 2.496 44.966 12.931 1 31.17 125 ARG A C 1
ATOM 953 O O . ARG A 1 125 ? 1.382 44.861 13.45 1 31.17 125 ARG A O 1
ATOM 960 N N . ARG A 1 126 ? 3.414 45.36 13.9 1 30.71 126 ARG A N 1
ATOM 961 C CA . ARG A 1 126 ? 3.308 46.58 14.693 1 30.71 126 ARG A CA 1
ATOM 962 C C . ARG A 1 126 ? 2.853 47.754 13.833 1 30.71 126 ARG A C 1
ATOM 964 O O . ARG A 1 126 ? 3.458 48.045 12.799 1 30.71 126 ARG A O 1
ATOM 971 N N . GLY A 1 127 ? 1.5 47.81 13.596 1 31.24 127 GLY A N 1
ATOM 972 C CA . GLY A 1 127 ? 0.845 49.049 13.21 1 31.24 127 GLY A CA 1
ATOM 973 C C . GLY A 1 127 ? 1.503 50.281 13.8 1 31.24 127 GLY A C 1
ATOM 974 O O . GLY A 1 127 ? 1.435 50.509 15.01 1 31.24 127 GLY A O 1
ATOM 975 N N . GLY A 1 128 ? 2.831 50.531 13.478 1 27.8 128 GLY A N 1
ATOM 976 C CA . GLY A 1 128 ? 3.354 51.849 13.803 1 27.8 128 GLY A CA 1
ATOM 977 C C . GLY A 1 128 ? 2.448 52.978 13.351 1 27.8 128 GLY A C 1
ATOM 978 O O . GLY A 1 128 ? 2.093 53.063 12.173 1 27.8 128 GLY A O 1
ATOM 979 N N . CYS A 1 129 ? 1.51 53.412 14.189 1 30.49 129 CYS A N 1
ATOM 980 C CA . CYS A 1 129 ? 0.789 54.679 14.22 1 30.49 129 CYS A CA 1
ATOM 981 C C . CYS A 1 129 ? 1.735 55.851 13.984 1 30.49 129 CYS A C 1
ATOM 983 O O . CYS A 1 129 ? 2.49 56.235 14.879 1 30.49 129 CYS A O 1
ATOM 985 N N . GLY A 1 130 ? 2.676 55.824 12.989 1 27.86 130 GLY A N 1
ATOM 986 C CA . GLY A 1 130 ? 3.349 57.088 12.733 1 27.86 130 GLY A CA 1
ATOM 987 C C . GLY A 1 130 ? 2.39 58.254 12.583 1 27.86 130 GLY A C 1
ATOM 988 O O . GLY A 1 130 ? 2.562 59.292 13.225 1 27.86 130 GLY A O 1
ATOM 989 N N . ALA A 1 131 ? 1.533 58.569 11.47 1 28.11 131 ALA A N 1
ATOM 990 C CA . ALA A 1 131 ? 1.128 59.959 11.274 1 28.11 131 ALA A CA 1
ATOM 991 C C . ALA A 1 131 ? 0.071 60.372 12.295 1 28.11 131 ALA A C 1
ATOM 993 O O . ALA A 1 131 ? -0.705 59.537 12.766 1 28.11 131 ALA A O 1
ATOM 994 N N . MET B 1 1 ? 12.526 9.754 -14.077 1 71.86 1 MET B N 1
ATOM 995 C CA . MET B 1 1 ? 13.173 8.611 -14.715 1 71.86 1 MET B CA 1
ATOM 996 C C . MET B 1 1 ? 12.433 7.317 -14.395 1 71.86 1 MET B C 1
ATOM 998 O O . MET B 1 1 ? 11.749 7.225 -13.374 1 71.86 1 MET B O 1
ATOM 1002 N N . ALA B 1 2 ? 12.507 6.291 -15.34 1 87.65 2 ALA B N 1
ATOM 1003 C CA . ALA B 1 2 ? 11.731 5.056 -15.264 1 87.65 2 ALA B CA 1
ATOM 1004 C C . ALA B 1 2 ? 12.316 4.104 -14.225 1 87.65 2 ALA B C 1
ATOM 1006 O O . ALA B 1 2 ? 13.524 4.111 -13.978 1 87.65 2 ALA B O 1
ATOM 1007 N N . LEU B 1 3 ? 11.571 3.373 -13.567 1 94.85 3 LEU B N 1
ATOM 1008 C CA . LEU B 1 3 ? 11.96 2.316 -12.64 1 94.85 3 LEU B CA 1
ATOM 1009 C C . LEU B 1 3 ? 12.683 1.19 -13.372 1 94.85 3 LEU B C 1
ATOM 1011 O O . LEU B 1 3 ? 12.257 0.771 -14.45 1 94.85 3 LEU B O 1
ATOM 1015 N N . ASN B 1 4 ? 13.858 0.806 -12.848 1 97.24 4 ASN B N 1
ATOM 1016 C CA . ASN B 1 4 ? 14.615 -0.298 -13.428 1 97.24 4 ASN B CA 1
ATOM 1017 C C . ASN B 1 4 ? 14.437 -1.583 -12.624 1 97.24 4 ASN B C 1
ATOM 1019 O O . ASN B 1 4 ? 14.914 -1.683 -11.492 1 97.24 4 ASN B O 1
ATOM 1023 N N . LEU B 1 5 ? 13.872 -2.61 -13.273 1 96.85 5 LEU B N 1
ATOM 1024 C CA . LEU B 1 5 ? 13.595 -3.885 -12.622 1 96.85 5 LEU B CA 1
ATOM 1025 C C . LEU B 1 5 ? 14.495 -4.985 -13.175 1 96.85 5 LEU B C 1
ATOM 1027 O O . LEU B 1 5 ? 14.39 -6.144 -12.767 1 96.85 5 LEU B O 1
ATOM 1031 N N . SER B 1 6 ? 15.323 -4.67 -14.027 1 96.13 6 SER B N 1
ATOM 1032 C CA . SER B 1 6 ? 16.073 -5.674 -14.774 1 96.13 6 SER B CA 1
ATOM 1033 C C . SER B 1 6 ? 17.355 -6.063 -14.046 1 96.13 6 SER B C 1
ATOM 1035 O O . SER B 1 6 ? 17.721 -7.239 -14.008 1 96.13 6 SER B O 1
ATOM 1037 N N . LYS B 1 7 ? 18.036 -5.107 -13.496 1 96.93 7 LYS B N 1
ATOM 1038 C CA . LYS B 1 7 ? 19.337 -5.351 -12.88 1 96.93 7 LYS B CA 1
ATOM 1039 C C . LYS B 1 7 ? 19.245 -6.435 -11.81 1 96.93 7 LYS B C 1
ATOM 1041 O O . LYS B 1 7 ? 20.1 -7.319 -11.74 1 96.93 7 LYS B O 1
ATOM 1046 N N . ASN B 1 8 ? 18.242 -6.354 -11.002 1 97.92 8 ASN B N 1
ATOM 1047 C CA . ASN B 1 8 ? 18.049 -7.317 -9.924 1 97.92 8 ASN B CA 1
ATOM 1048 C C . ASN B 1 8 ? 16.813 -8.182 -10.159 1 97.92 8 ASN B C 1
ATOM 1050 O O . ASN B 1 8 ? 16.165 -8.618 -9.206 1 97.92 8 ASN B O 1
ATOM 1054 N N . GLY B 1 9 ? 16.511 -8.368 -11.413 1 96.75 9 GLY B N 1
ATOM 1055 C CA . GLY B 1 9 ? 15.264 -9.007 -11.803 1 96.75 9 GLY B CA 1
ATOM 1056 C C . GLY B 1 9 ? 15.065 -10.367 -11.16 1 96.75 9 GLY B C 1
ATOM 1057 O O . GLY B 1 9 ? 13.988 -10.66 -10.636 1 96.75 9 GLY B O 1
ATOM 1058 N N . ARG B 1 10 ? 16.068 -11.202 -11.148 1 96.96 10 ARG B N 1
ATOM 1059 C CA . ARG B 1 10 ? 15.968 -12.552 -10.602 1 96.96 10 ARG B CA 1
ATOM 1060 C C . ARG B 1 10 ? 15.681 -12.516 -9.104 1 96.96 10 ARG B C 1
ATOM 1062 O O . ARG B 1 10 ? 14.804 -13.232 -8.618 1 96.96 10 ARG B O 1
ATOM 1069 N N . ALA B 1 11 ? 16.451 -11.72 -8.397 1 97.97 11 ALA B N 1
ATOM 1070 C CA . ALA B 1 11 ? 16.266 -11.606 -6.953 1 97.97 11 ALA B CA 1
ATOM 1071 C C . ALA B 1 11 ? 14.872 -11.081 -6.619 1 97.97 11 ALA B C 1
ATOM 1073 O O . ALA B 1 11 ? 14.244 -11.535 -5.659 1 97.97 11 ALA B O 1
ATOM 1074 N N . LEU B 1 12 ? 14.438 -10.11 -7.41 1 97.74 12 LEU B N 1
ATOM 1075 C CA . LEU B 1 12 ? 13.113 -9.539 -7.195 1 97.74 12 LEU B CA 1
ATOM 1076 C C . LEU B 1 12 ? 12.027 -10.589 -7.404 1 97.74 12 LEU B C 1
ATOM 1078 O O . LEU B 1 12 ? 11.097 -10.695 -6.601 1 97.74 12 LEU B O 1
ATOM 1082 N N . GLN B 1 13 ? 12.186 -11.36 -8.439 1 95.9 13 GLN B N 1
ATOM 1083 C CA . GLN B 1 13 ? 11.21 -12.4 -8.749 1 95.9 13 GLN B CA 1
ATOM 1084 C C . GLN B 1 13 ? 11.209 -13.489 -7.679 1 95.9 13 GLN B C 1
ATOM 1086 O O . GLN B 1 13 ? 10.151 -14 -7.308 1 95.9 13 GLN B O 1
ATOM 1091 N N . GLU B 1 14 ? 12.354 -13.877 -7.247 1 96.78 14 GLU B N 1
ATOM 1092 C CA . GLU B 1 14 ? 12.46 -14.895 -6.207 1 96.78 14 GLU B CA 1
ATOM 1093 C C . GLU B 1 14 ? 11.785 -14.439 -4.917 1 96.78 14 GLU B C 1
ATOM 1095 O O . GLU B 1 14 ? 11.081 -15.217 -4.27 1 96.78 14 GLU B O 1
ATOM 1100 N N . ALA B 1 15 ? 12.008 -13.149 -4.532 1 97.47 15 ALA B N 1
ATOM 1101 C CA . ALA B 1 15 ? 11.389 -12.601 -3.328 1 97.47 15 ALA B CA 1
ATOM 1102 C C . ALA B 1 15 ? 9.867 -12.614 -3.439 1 97.47 15 ALA B C 1
ATOM 1104 O O . ALA B 1 15 ? 9.174 -13.018 -2.502 1 97.47 15 ALA B O 1
ATOM 1105 N N . TYR B 1 16 ? 9.423 -12.216 -4.573 1 95.63 16 TYR B N 1
ATOM 1106 C CA . TYR B 1 16 ? 7.992 -12.27 -4.851 1 95.63 16 TYR B CA 1
ATOM 1107 C C . TYR B 1 16 ? 7.478 -13.703 -4.787 1 95.63 16 TYR B C 1
ATOM 1109 O O . TYR B 1 16 ? 6.471 -13.978 -4.13 1 95.63 16 TYR B O 1
ATOM 1117 N N . GLY B 1 17 ? 8.14 -14.581 -5.439 1 94.76 17 GLY B N 1
ATOM 1118 C CA . GLY B 1 17 ? 7.747 -15.979 -5.511 1 94.76 17 GLY B CA 1
ATOM 1119 C C . GLY B 1 17 ? 7.657 -16.645 -4.151 1 94.76 17 GLY B C 1
ATOM 1120 O O . GLY B 1 17 ? 6.766 -17.463 -3.912 1 94.76 17 GLY B O 1
ATOM 1121 N N . ARG B 1 18 ? 8.524 -16.317 -3.281 1 96.56 18 ARG B N 1
ATOM 1122 C CA . ARG B 1 18 ? 8.521 -16.914 -1.949 1 96.56 18 ARG B CA 1
ATOM 1123 C C . ARG B 1 18 ? 7.278 -16.502 -1.167 1 96.56 18 ARG B C 1
ATOM 1125 O O . ARG B 1 18 ? 6.746 -17.287 -0.379 1 96.56 18 ARG B O 1
ATOM 1132 N N . VAL B 1 19 ? 6.827 -15.261 -1.367 1 96.12 19 VAL B N 1
ATOM 1133 C CA . VAL B 1 19 ? 5.651 -14.777 -0.653 1 96.12 19 VAL B CA 1
ATOM 1134 C C . VAL B 1 19 ? 4.402 -15.485 -1.175 1 96.12 19 VAL B C 1
ATOM 1136 O O . VAL B 1 19 ? 3.489 -15.794 -0.405 1 96.12 19 VAL B O 1
ATOM 1139 N N . VAL B 1 20 ? 4.375 -15.837 -2.489 1 92.65 20 VAL B N 1
ATOM 1140 C CA . VAL B 1 20 ? 3.154 -16.377 -3.079 1 92.65 20 VAL B CA 1
ATOM 1141 C C . VAL B 1 20 ? 3.191 -17.903 -3.038 1 92.65 20 VAL B C 1
ATOM 1143 O O . VAL B 1 20 ? 2.165 -18.56 -3.228 1 92.65 20 VAL B O 1
ATOM 1146 N N . ALA B 1 21 ? 4.347 -18.442 -2.831 1 90.71 21 ALA B N 1
ATOM 1147 C CA . ALA B 1 21 ? 4.505 -19.893 -2.878 1 90.71 21 ALA B CA 1
ATOM 1148 C C . ALA B 1 21 ? 3.77 -20.562 -1.72 1 90.71 21 ALA B C 1
ATOM 1150 O O . ALA B 1 21 ? 3.955 -20.188 -0.56 1 90.71 21 ALA B O 1
ATOM 1151 N N . ALA B 1 22 ? 3.065 -21.546 -2.161 1 84.52 22 ALA B N 1
ATOM 1152 C CA . ALA B 1 22 ? 2.382 -22.344 -1.146 1 84.52 22 ALA B CA 1
ATOM 1153 C C . ALA B 1 22 ? 3.385 -23.063 -0.248 1 84.52 22 ALA B C 1
ATOM 1155 O O . ALA B 1 22 ? 4.404 -23.568 -0.725 1 84.52 22 ALA B O 1
ATOM 1156 N N . GLY B 1 23 ? 3.223 -23.035 0.966 1 88.13 23 GLY B N 1
ATOM 1157 C CA . GLY B 1 23 ? 4.057 -23.779 1.896 1 88.13 23 GLY B CA 1
ATOM 1158 C C . GLY B 1 23 ? 5.253 -22.987 2.391 1 88.13 23 GLY B C 1
ATOM 1159 O O . GLY B 1 23 ? 5.957 -23.422 3.305 1 88.13 23 GLY B O 1
ATOM 1160 N N . SER B 1 24 ? 5.579 -21.942 1.637 1 92.69 24 SER B N 1
ATOM 1161 C CA . SER B 1 24 ? 6.683 -21.101 2.087 1 92.69 24 SER B CA 1
ATOM 1162 C C . SER B 1 24 ? 6.331 -20.372 3.379 1 92.69 24 SER B C 1
ATOM 1164 O O . SER B 1 24 ? 5.231 -19.832 3.513 1 92.69 24 SER B O 1
ATOM 1166 N N . PRO B 1 25 ? 7.273 -20.387 4.34 1 96.54 25 PRO B N 1
ATOM 1167 C CA . PRO B 1 25 ? 7.013 -19.605 5.551 1 96.54 25 PRO B CA 1
ATOM 1168 C C . PRO B 1 25 ? 7.124 -18.1 5.317 1 96.54 25 PRO B C 1
ATOM 1170 O O . PRO B 1 25 ? 6.672 -17.307 6.148 1 96.54 25 PRO B O 1
ATOM 1173 N N . THR B 1 26 ? 7.787 -17.687 4.26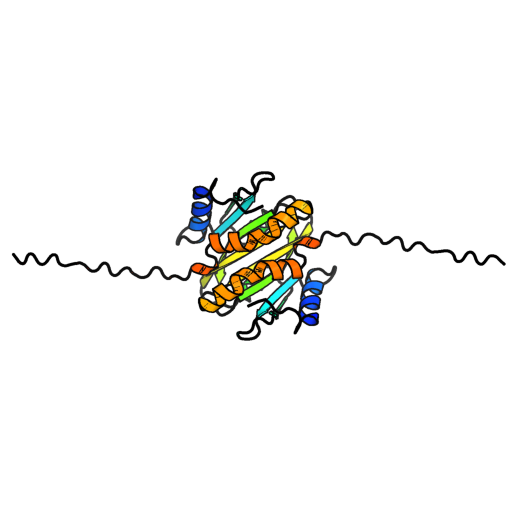1 1 97.76 26 THR B N 1
ATOM 1174 C CA . THR B 1 26 ? 7.952 -16.27 3.958 1 97.76 26 THR B CA 1
ATOM 1175 C C . THR B 1 26 ? 6.61 -15.631 3.612 1 97.76 26 THR B C 1
ATOM 1177 O O . THR B 1 26 ? 5.919 -16.082 2.697 1 97.76 26 THR B O 1
ATOM 1180 N N . ASP B 1 27 ? 6.295 -14.535 4.342 1 97.23 27 ASP B N 1
ATOM 1181 C CA . ASP B 1 27 ? 4.973 -13.971 4.094 1 97.23 27 ASP B CA 1
ATOM 1182 C C . ASP B 1 27 ? 5.063 -12.48 3.774 1 97.23 27 ASP B C 1
ATOM 1184 O O . ASP B 1 27 ? 4.04 -11.812 3.611 1 97.23 27 ASP B O 1
ATOM 1188 N N . TRP B 1 28 ? 6.253 -11.962 3.773 1 97.41 28 TRP B N 1
ATOM 1189 C CA . TRP B 1 28 ? 6.397 -10.607 3.251 1 97.41 28 TRP B CA 1
ATOM 1190 C C . TRP B 1 28 ? 7.776 -10.406 2.632 1 97.41 28 TRP B C 1
ATOM 1192 O O . TRP B 1 28 ? 8.727 -11.112 2.977 1 97.41 28 TRP B O 1
ATOM 1202 N N . ALA B 1 29 ? 7.87 -9.523 1.692 1 98.4 29 ALA B N 1
ATOM 1203 C CA . ALA B 1 29 ? 9.092 -9.045 1.051 1 98.4 29 ALA B CA 1
ATOM 1204 C C . ALA B 1 29 ? 9.084 -7.525 0.917 1 98.4 29 ALA B C 1
ATOM 1206 O O . ALA B 1 29 ? 8.048 -6.928 0.611 1 98.4 29 ALA B O 1
ATOM 1207 N N . LEU B 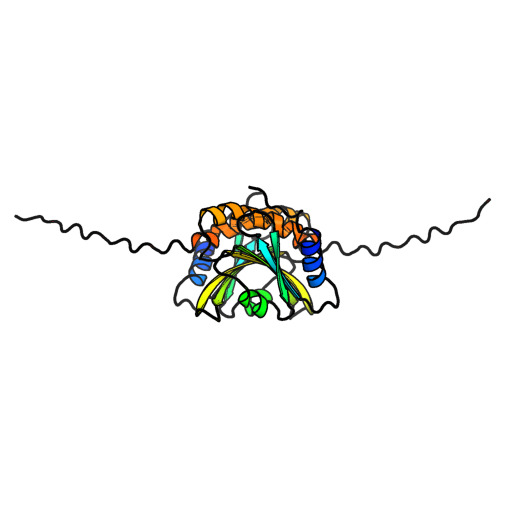1 30 ? 10.252 -6.995 1.169 1 98.49 30 LEU B N 1
ATOM 1208 C CA . LEU B 1 30 ? 10.435 -5.548 1.144 1 98.49 30 LEU B CA 1
ATOM 1209 C C . LEU B 1 30 ? 11.412 -5.142 0.046 1 98.49 30 LEU B C 1
ATOM 1211 O O . LEU B 1 30 ? 12.453 -5.779 -0.132 1 98.49 30 LEU B O 1
ATOM 1215 N N . PHE B 1 31 ? 11.049 -4.083 -0.677 1 98.38 31 PHE B N 1
ATOM 1216 C CA . PHE B 1 31 ? 11.834 -3.62 -1.815 1 98.38 31 PHE B CA 1
ATOM 1217 C C . PHE B 1 31 ? 12.196 -2.148 -1.661 1 98.38 31 PHE B C 1
ATOM 1219 O O . PHE B 1 31 ? 11.427 -1.371 -1.092 1 98.38 31 PHE B O 1
ATOM 1226 N N . THR B 1 32 ? 13.351 -1.831 -2.167 1 98.26 32 THR B N 1
ATOM 1227 C CA . THR B 1 32 ? 13.804 -0.444 -2.189 1 98.26 32 THR B CA 1
ATOM 1228 C C . THR B 1 32 ? 14.787 -0.215 -3.333 1 98.26 32 THR B C 1
ATOM 1230 O O . THR B 1 32 ? 14.959 -1.08 -4.195 1 98.26 32 THR B O 1
ATOM 1233 N N . TYR B 1 33 ? 15.328 0.988 -3.352 1 97.82 33 TYR B N 1
ATOM 1234 C CA . TYR B 1 33 ? 16.232 1.362 -4.434 1 97.82 33 TYR B CA 1
ATOM 1235 C C . TYR B 1 33 ? 17.686 1.179 -4.017 1 97.82 33 TYR B C 1
ATOM 1237 O O . TYR B 1 33 ? 18.021 1.303 -2.837 1 97.82 33 TYR B O 1
ATOM 1245 N N . GLU B 1 34 ? 18.505 0.926 -4.989 1 97.27 34 GLU B N 1
ATOM 1246 C CA . GLU B 1 34 ? 19.946 0.958 -4.757 1 97.27 34 GLU B CA 1
ATOM 1247 C C . GLU B 1 34 ? 20.469 2.391 -4.727 1 97.27 34 GLU B C 1
ATOM 1249 O O . GLU B 1 34 ? 20.524 3.059 -5.762 1 97.27 34 GLU B O 1
ATOM 1254 N N . GLY B 1 35 ? 20.829 2.8 -3.541 1 92.89 35 GLY B N 1
ATOM 1255 C CA . GLY B 1 35 ? 21.288 4.176 -3.437 1 92.89 35 GLY B CA 1
ATOM 1256 C C . GLY B 1 35 ? 20.293 5.181 -3.985 1 92.89 35 GLY B C 1
ATOM 1257 O O . GLY B 1 35 ? 19.118 5.165 -3.612 1 92.89 35 GLY B O 1
ATOM 1258 N N . ASN B 1 36 ? 20.725 5.991 -4.876 1 90.61 36 ASN B N 1
ATOM 1259 C CA . ASN B 1 36 ? 19.868 7.023 -5.45 1 90.61 36 ASN B CA 1
ATOM 1260 C C . ASN B 1 36 ? 19.48 6.693 -6.888 1 90.61 36 ASN B C 1
ATOM 1262 O O . ASN B 1 36 ? 18.998 7.559 -7.62 1 90.61 36 ASN B O 1
ATOM 1266 N N . SER B 1 37 ? 19.678 5.484 -7.228 1 94.69 37 SER B N 1
ATOM 1267 C CA . SER B 1 37 ? 19.315 5.064 -8.578 1 94.69 37 SER B CA 1
ATOM 1268 C C . SER B 1 37 ? 17.861 4.607 -8.642 1 94.69 37 SER B C 1
ATOM 1270 O O . SER B 1 37 ? 17.147 4.649 -7.639 1 94.69 37 SER B O 1
ATOM 1272 N N . ASN B 1 38 ? 17.48 4.267 -9.864 1 96.7 38 ASN B N 1
ATOM 1273 C CA . ASN B 1 38 ? 16.132 3.74 -10.047 1 96.7 38 ASN B CA 1
ATOM 1274 C C . ASN B 1 38 ? 16.135 2.218 -10.159 1 96.7 38 ASN B C 1
ATOM 1276 O O . ASN B 1 38 ? 15.199 1.629 -10.701 1 96.7 38 ASN B O 1
ATOM 1280 N N . ASP B 1 39 ? 17.286 1.611 -9.695 1 97.74 39 ASP B N 1
ATOM 1281 C CA . ASP B 1 39 ? 17.363 0.155 -9.642 1 97.74 39 ASP B CA 1
ATOM 1282 C C . ASP B 1 39 ? 16.697 -0.385 -8.379 1 97.74 39 ASP B C 1
ATOM 1284 O O . ASP B 1 39 ? 17.162 -0.127 -7.266 1 97.74 39 ASP B O 1
ATOM 1288 N N . LEU B 1 40 ? 15.679 -1.132 -8.55 1 98.2 40 LEU B N 1
ATOM 1289 C CA . LEU B 1 40 ? 14.982 -1.728 -7.415 1 98.2 40 LEU B CA 1
ATOM 1290 C C . LEU B 1 40 ? 15.707 -2.978 -6.927 1 98.2 40 LEU B C 1
ATOM 1292 O O . LEU B 1 40 ? 16.219 -3.758 -7.734 1 98.2 40 LEU B O 1
ATOM 1296 N N . ARG B 1 41 ? 15.73 -3.155 -5.65 1 98.54 41 ARG B N 1
ATOM 1297 C CA . ARG B 1 41 ? 16.336 -4.333 -5.038 1 98.54 41 ARG B CA 1
ATOM 1298 C C . ARG B 1 41 ? 15.495 -4.837 -3.87 1 98.54 41 ARG B C 1
ATOM 1300 O O . ARG B 1 41 ? 14.647 -4.109 -3.349 1 98.54 41 ARG B O 1
ATOM 1307 N N . VAL B 1 42 ? 15.845 -6.044 -3.419 1 98.53 42 VAL B N 1
ATOM 1308 C CA . VAL B 1 42 ? 15.231 -6.593 -2.215 1 98.53 42 VAL B CA 1
ATOM 1309 C C . VAL B 1 42 ? 15.883 -5.981 -0.977 1 98.53 42 VAL B C 1
ATOM 1311 O O . VAL B 1 42 ? 17.109 -5.995 -0.843 1 98.53 42 VAL B O 1
ATOM 1314 N N . ALA B 1 43 ? 15.115 -5.432 -0.141 1 98.52 43 ALA B N 1
ATOM 1315 C CA . ALA B 1 43 ? 15.621 -4.842 1.096 1 98.52 43 ALA B CA 1
ATOM 1316 C C . ALA B 1 43 ? 15.553 -5.84 2.248 1 98.52 43 ALA B C 1
ATOM 1318 O O . ALA B 1 43 ? 16.318 -5.74 3.21 1 98.52 43 ALA B O 1
ATOM 1319 N N . GLY B 1 44 ? 14.565 -6.769 2.235 1 98.04 44 GLY B N 1
ATOM 1320 C CA . GLY B 1 44 ? 14.378 -7.755 3.288 1 98.04 44 GLY B CA 1
ATOM 1321 C C . GLY B 1 44 ? 13.137 -8.606 3.096 1 98.04 44 GLY B C 1
ATOM 1322 O O . GLY B 1 44 ? 12.33 -8.342 2.202 1 98.04 44 GLY B O 1
ATOM 1323 N N . SER B 1 45 ? 13.008 -9.617 3.861 1 98.33 45 SER B N 1
ATOM 1324 C CA . SER B 1 45 ? 11.853 -10.509 3.896 1 98.33 45 SER B CA 1
ATOM 1325 C C . SER B 1 45 ? 11.718 -11.184 5.257 1 98.33 45 SER B C 1
ATOM 1327 O O . SER B 1 45 ? 12.633 -11.122 6.08 1 98.33 45 SER B O 1
ATOM 1329 N N . GLY B 1 46 ? 10.552 -11.758 5.467 1 98.16 46 GLY B N 1
ATOM 1330 C CA . GLY B 1 46 ? 10.338 -12.423 6.742 1 98.16 46 GLY B CA 1
ATOM 1331 C C . GLY B 1 46 ? 9.042 -13.21 6.794 1 98.16 46 GLY B C 1
ATOM 1332 O O . GLY B 1 46 ? 8.396 -13.42 5.766 1 98.16 46 GLY B O 1
ATOM 1333 N N . ASP B 1 47 ? 8.78 -13.705 8.023 1 97.91 47 ASP B N 1
ATOM 1334 C CA . ASP B 1 47 ? 7.627 -14.579 8.222 1 97.91 47 ASP B CA 1
ATOM 1335 C C . ASP B 1 47 ? 6.761 -14.09 9.38 1 97.91 47 ASP B C 1
ATOM 1337 O O . ASP B 1 47 ? 5.905 -14.826 9.876 1 97.91 47 ASP B O 1
ATOM 1341 N N . GLY B 1 48 ? 6.939 -12.868 9.781 1 95.46 48 GLY B N 1
ATOM 1342 C CA . GLY B 1 48 ? 6.223 -12.343 10.933 1 95.46 48 GLY B CA 1
ATOM 1343 C C . GLY B 1 48 ? 5.017 -11.504 10.553 1 95.46 48 GLY B C 1
ATOM 1344 O O . GLY B 1 48 ? 4.441 -10.818 11.4 1 95.46 48 GLY B O 1
ATOM 1345 N N . GLY B 1 49 ? 4.735 -11.423 9.331 1 93.45 49 GLY B N 1
ATOM 1346 C CA . GLY B 1 49 ? 3.521 -10.753 8.891 1 93.45 49 GLY B CA 1
ATOM 1347 C C . GLY B 1 49 ? 3.681 -9.25 8.769 1 93.45 49 GLY B C 1
ATOM 1348 O O . GLY B 1 49 ? 4.802 -8.743 8.697 1 93.45 49 GLY B O 1
ATOM 1349 N N . LEU B 1 50 ? 2.581 -8.579 8.718 1 92.13 50 LEU B N 1
ATOM 1350 C CA . LEU B 1 50 ? 2.516 -7.14 8.489 1 92.13 50 LEU B CA 1
ATOM 1351 C C . LEU B 1 50 ? 3.226 -6.379 9.603 1 92.13 50 LEU B C 1
ATOM 1353 O O . LEU B 1 50 ? 3.914 -5.389 9.344 1 92.13 50 LEU B O 1
ATOM 1357 N N . GLU B 1 51 ? 3.024 -6.805 10.791 1 89.7 51 GLU B N 1
ATOM 1358 C CA . GLU B 1 51 ? 3.615 -6.099 11.924 1 89.7 51 GLU B CA 1
ATOM 1359 C C . GLU B 1 51 ? 5.138 -6.098 11.84 1 89.7 51 GLU B C 1
ATOM 1361 O O . GLU B 1 51 ? 5.773 -5.055 12.008 1 89.7 51 GLU B O 1
ATOM 1366 N N . GLU B 1 52 ? 5.633 -7.299 11.613 1 93.4 52 GLU B N 1
ATOM 1367 C CA . GLU B 1 52 ? 7.08 -7.374 11.44 1 93.4 52 GLU B CA 1
ATOM 1368 C C . GLU B 1 52 ? 7.537 -6.548 10.241 1 93.4 52 GLU B C 1
ATOM 1370 O O . GLU B 1 52 ? 8.558 -5.86 10.307 1 93.4 52 GLU B O 1
ATOM 1375 N N . MET B 1 53 ? 6.841 -6.582 9.197 1 94.85 53 MET B N 1
ATOM 1376 C CA . MET B 1 53 ? 7.165 -5.866 7.967 1 94.85 53 MET B CA 1
ATOM 1377 C C . MET B 1 53 ? 7.244 -4.364 8.216 1 94.85 53 MET B C 1
ATOM 1379 O O . MET B 1 53 ? 8.187 -3.706 7.773 1 94.85 53 MET B O 1
ATOM 1383 N N . VAL B 1 54 ? 6.334 -3.751 8.984 1 92.28 54 VAL B N 1
ATOM 1384 C CA . VAL B 1 54 ? 6.28 -2.313 9.226 1 92.28 54 VAL B CA 1
ATOM 1385 C C . VAL B 1 54 ? 7.466 -1.889 10.09 1 92.28 54 VAL B C 1
ATOM 1387 O O . VAL B 1 54 ? 7.971 -0.772 9.957 1 92.28 54 VAL B O 1
ATOM 1390 N N . GLU B 1 55 ? 7.927 -2.788 10.919 1 91.92 55 GLU B N 1
ATOM 1391 C CA . GLU B 1 55 ? 9.092 -2.483 11.744 1 91.92 55 GLU B CA 1
ATOM 1392 C C . GLU B 1 55 ? 10.342 -2.299 10.889 1 91.92 55 GLU B C 1
ATOM 1394 O O . GLU B 1 55 ? 11.312 -1.674 11.323 1 91.92 55 GLU B O 1
ATOM 1399 N N . GLU B 1 56 ? 10.326 -2.881 9.733 1 93.66 56 GLU B N 1
ATOM 1400 C CA . GLU B 1 56 ? 11.503 -2.846 8.87 1 93.66 56 GLU B CA 1
ATOM 1401 C C . GLU B 1 56 ? 11.491 -1.614 7.969 1 93.66 56 GLU B C 1
ATOM 1403 O O . GLU B 1 56 ? 12.437 -1.381 7.214 1 93.66 56 GLU B O 1
ATOM 1408 N N . LEU B 1 57 ? 10.462 -0.812 7.992 1 93.41 57 LEU B N 1
ATOM 1409 C CA . LEU B 1 57 ? 10.374 0.392 7.172 1 93.41 57 LEU B CA 1
ATOM 1410 C C . LEU B 1 57 ? 11.402 1.428 7.615 1 93.41 57 LEU B C 1
ATOM 1412 O O . LEU B 1 57 ? 11.635 1.603 8.813 1 93.41 57 LEU B O 1
ATOM 1416 N N . ASN B 1 58 ? 12.006 2.001 6.681 1 92.58 58 ASN B N 1
ATOM 1417 C CA . ASN B 1 58 ? 13.103 2.938 6.899 1 92.58 58 ASN B CA 1
ATOM 1418 C C . ASN B 1 58 ? 12.701 4.366 6.542 1 92.58 58 ASN B C 1
ATOM 1420 O O . ASN B 1 58 ? 12.214 4.621 5.44 1 92.58 58 ASN B O 1
ATOM 1424 N N . SER B 1 59 ? 12.998 5.306 7.365 1 89.93 59 SER B N 1
ATOM 1425 C CA . SER B 1 59 ? 12.533 6.68 7.212 1 89.93 59 SER B CA 1
ATOM 1426 C C . SER B 1 59 ? 13.306 7.407 6.116 1 89.93 59 SER B C 1
ATOM 1428 O O . SER B 1 59 ? 12.879 8.463 5.645 1 89.93 59 SER B O 1
ATOM 1430 N N . GLY B 1 60 ? 14.418 6.89 5.702 1 91.12 60 GLY B N 1
ATOM 1431 C CA . GLY B 1 60 ? 15.203 7.545 4.668 1 91.12 60 GLY B CA 1
ATOM 1432 C C . GLY B 1 60 ? 14.987 6.952 3.289 1 91.12 60 GLY B C 1
ATOM 1433 O O . GLY B 1 60 ? 15.682 7.312 2.337 1 91.12 60 GLY B O 1
ATOM 1434 N N . LYS B 1 61 ? 13.995 6.105 3.176 1 94.36 61 LYS B N 1
ATOM 1435 C CA . LYS B 1 61 ? 13.881 5.365 1.922 1 94.36 61 LYS B CA 1
ATOM 1436 C C . LYS B 1 61 ? 12.439 5.348 1.423 1 94.36 61 LYS B C 1
ATOM 1438 O O . LYS B 1 61 ? 11.502 5.483 2.212 1 94.36 61 LYS B O 1
ATOM 1443 N N . VAL B 1 62 ? 12.311 5.267 0.129 1 94.56 62 VAL B N 1
ATOM 1444 C CA . VAL B 1 62 ? 11.068 4.815 -0.487 1 94.56 62 VAL B CA 1
ATOM 1445 C C . VAL B 1 62 ? 11.066 3.291 -0.588 1 94.56 62 VAL B C 1
ATOM 1447 O O . VAL B 1 62 ? 12.042 2.692 -1.045 1 94.56 62 VAL B O 1
ATOM 1450 N N . MET B 1 63 ? 9.975 2.744 -0.112 1 96.24 63 MET B N 1
ATOM 1451 C CA . MET B 1 63 ? 9.949 1.285 -0.058 1 96.24 63 MET B CA 1
ATOM 1452 C C . MET B 1 63 ? 8.587 0.749 -0.484 1 96.24 63 MET B C 1
ATOM 1454 O O . MET B 1 63 ? 7.586 1.466 -0.424 1 96.24 63 MET B O 1
ATOM 1458 N N . TYR B 1 64 ? 8.578 -0.509 -0.924 1 96.35 64 TYR B N 1
ATOM 1459 C CA . TYR B 1 64 ? 7.389 -1.285 -1.259 1 96.35 64 TYR B CA 1
ATOM 1460 C C . TYR B 1 64 ? 7.395 -2.63 -0.542 1 96.35 64 TYR B C 1
ATOM 1462 O O . TYR B 1 64 ? 8.395 -3.351 -0.57 1 96.35 64 TYR B O 1
ATOM 1470 N N . ALA B 1 65 ? 6.302 -2.892 0.05 1 96.84 65 ALA B N 1
ATOM 1471 C CA . ALA B 1 65 ? 6.193 -4.201 0.687 1 96.84 65 ALA B CA 1
ATOM 1472 C C . ALA B 1 65 ? 5.068 -5.023 0.065 1 96.84 65 ALA B C 1
ATOM 1474 O O . ALA B 1 65 ? 4.002 -4.488 -0.252 1 96.84 65 ALA B O 1
ATOM 1475 N N . PHE B 1 66 ? 5.359 -6.208 -0.128 1 96 66 PHE B N 1
ATOM 1476 C CA . PHE B 1 66 ? 4.396 -7.214 -0.559 1 96 66 PHE B CA 1
ATOM 1477 C C 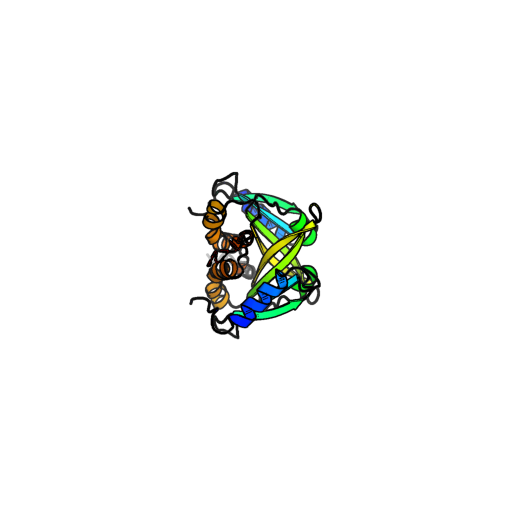. PHE B 1 66 ? 4.201 -8.274 0.518 1 96 66 PHE B C 1
ATOM 1479 O O . PHE B 1 66 ? 5.164 -8.906 0.956 1 96 66 PHE B O 1
ATOM 1486 N N . CYS B 1 67 ? 2.933 -8.433 0.94 1 94.77 67 CYS B N 1
ATOM 1487 C CA . CYS B 1 67 ? 2.685 -9.266 2.111 1 94.77 67 CYS B CA 1
ATOM 1488 C C . CYS B 1 67 ? 1.53 -10.229 1.861 1 94.77 67 CYS B C 1
ATOM 1490 O O . CYS B 1 67 ? 0.514 -9.848 1.277 1 94.77 67 CYS B O 1
ATOM 1492 N N . ARG B 1 68 ? 1.721 -11.404 2.277 1 93.76 68 ARG B N 1
ATOM 1493 C CA . ARG B 1 68 ? 0.649 -12.391 2.347 1 93.76 68 ARG B CA 1
ATOM 1494 C C . ARG B 1 68 ? -0.031 -12.366 3.711 1 93.76 68 ARG B C 1
ATOM 1496 O O . ARG B 1 68 ? 0.625 -12.534 4.741 1 93.76 68 ARG B O 1
ATOM 1503 N N . VAL B 1 69 ? -1.259 -12.075 3.666 1 89.93 69 VAL B N 1
ATOM 1504 C CA . VAL B 1 69 ? -2.042 -12.06 4.897 1 89.93 69 VAL B CA 1
ATOM 1505 C C . VAL B 1 69 ? -3.15 -13.108 4.819 1 89.93 69 VAL B C 1
ATOM 1507 O O . VAL B 1 69 ? -3.717 -13.341 3.749 1 89.93 69 VAL B O 1
ATOM 1510 N N . LYS B 1 70 ? -3.38 -13.728 5.934 1 86.08 70 LYS B N 1
ATOM 1511 C CA . LYS B 1 70 ? -4.461 -14.707 5.99 1 86.08 70 LYS B CA 1
ATOM 1512 C C . LYS B 1 70 ? -5.791 -14.038 6.327 1 86.08 70 LYS B C 1
ATOM 1514 O O . LYS B 1 70 ? -5.888 -13.296 7.307 1 86.08 70 LYS B O 1
ATOM 1519 N N . ASP B 1 71 ? -6.777 -14.26 5.556 1 81.17 71 ASP B N 1
ATOM 1520 C CA . ASP B 1 71 ? -8.127 -13.794 5.856 1 81.17 71 ASP B CA 1
ATOM 1521 C C . ASP B 1 71 ? -8.723 -14.559 7.036 1 81.17 71 ASP B C 1
ATOM 1523 O O . ASP B 1 71 ? -8.837 -15.786 6.993 1 81.17 71 ASP B O 1
ATOM 1527 N N . PRO B 1 72 ? -9.07 -13.861 8.006 1 79.98 72 PRO B N 1
ATOM 1528 C CA . PRO B 1 72 ? -9.558 -14.565 9.194 1 79.98 72 PRO B CA 1
ATOM 1529 C C . PRO B 1 72 ? -10.891 -15.27 8.956 1 79.98 72 PRO B C 1
ATOM 1531 O O . PRO B 1 72 ? -11.231 -16.215 9.672 1 79.98 72 PRO B O 1
ATOM 1534 N N . ASN B 1 73 ? -11.694 -14.828 7.948 1 77.29 73 ASN B N 1
ATOM 1535 C CA . ASN B 1 73 ? -13.017 -15.391 7.704 1 77.29 73 ASN B CA 1
ATOM 1536 C C . ASN B 1 73 ? -12.951 -16.596 6.771 1 77.29 73 ASN B C 1
ATOM 1538 O O . ASN B 1 73 ? -13.606 -17.611 7.013 1 77.29 73 ASN B O 1
ATOM 1542 N N . SER B 1 74 ? -12.149 -16.59 5.742 1 76.95 74 SER B N 1
ATOM 1543 C CA . SER B 1 74 ? -12.101 -17.635 4.725 1 76.95 74 SER B CA 1
ATOM 1544 C C . SER B 1 74 ? -10.859 -18.505 4.885 1 76.95 74 SER B C 1
ATOM 1546 O O . SER B 1 74 ? -10.8 -19.616 4.354 1 76.95 74 SER B O 1
ATOM 1548 N N . GLY B 1 75 ? -9.83 -18.019 5.558 1 81.54 75 GLY B N 1
ATOM 1549 C CA . GLY B 1 75 ? -8.558 -18.717 5.654 1 81.54 75 GLY B CA 1
ATOM 1550 C C . GLY B 1 75 ? -7.714 -18.593 4.4 1 81.54 75 GLY B C 1
ATOM 1551 O O . GLY B 1 75 ? -6.616 -19.15 4.327 1 81.54 75 GLY B O 1
ATOM 1552 N N . LEU B 1 76 ? -8.194 -17.992 3.392 1 80.41 76 LEU B N 1
ATOM 1553 C CA . LEU B 1 76 ? -7.496 -17.827 2.122 1 80.41 76 LEU B CA 1
ATOM 1554 C C . LEU B 1 76 ? -6.475 -16.698 2.205 1 80.41 76 LEU B C 1
ATOM 1556 O O . LEU B 1 76 ? -6.685 -15.717 2.921 1 80.41 76 LEU B O 1
ATOM 1560 N N . PRO B 1 77 ? -5.398 -16.872 1.53 1 86.97 77 PRO B N 1
ATOM 1561 C CA . PRO B 1 77 ? -4.396 -15.804 1.528 1 86.97 77 PRO B CA 1
ATOM 1562 C C . PRO B 1 77 ? -4.833 -14.585 0.719 1 86.97 77 PRO B C 1
ATOM 1564 O O . PRO B 1 77 ? -5.486 -14.73 -0.318 1 86.97 77 PRO B O 1
ATOM 1567 N N . LYS B 1 78 ? -4.508 -13.445 1.292 1 85.81 78 LYS B N 1
ATOM 1568 C CA . LYS B 1 78 ? -4.609 -12.153 0.619 1 85.81 78 LYS B CA 1
ATOM 1569 C C . LYS B 1 78 ? -3.237 -11.502 0.47 1 85.81 78 LYS B C 1
ATOM 1571 O O . LYS B 1 78 ? -2.409 -11.572 1.379 1 85.81 78 LYS B O 1
ATOM 1576 N N . TYR B 1 79 ? -3.127 -10.93 -0.717 1 90.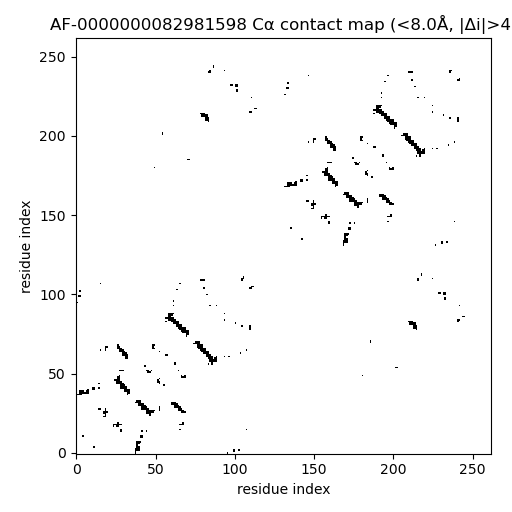68 79 TYR B N 1
ATOM 1577 C CA . TYR B 1 79 ? -1.849 -10.272 -0.963 1 90.68 79 TYR B CA 1
ATOM 1578 C C . TYR B 1 79 ? -2.015 -8.757 -1.007 1 90.68 79 TYR B C 1
ATOM 1580 O O . TYR B 1 79 ? -2.834 -8.238 -1.769 1 90.68 79 TYR B O 1
ATOM 1588 N N . VAL B 1 80 ? -1.212 -8.029 -0.155 1 92.29 80 VAL B N 1
ATOM 1589 C CA . VAL B 1 80 ? -1.326 -6.576 -0.08 1 92.29 80 VAL B CA 1
ATOM 1590 C C . VAL B 1 80 ? -0.007 -5.931 -0.498 1 92.29 80 VAL B C 1
ATOM 1592 O O . VAL B 1 80 ? 1.069 -6.464 -0.215 1 92.29 80 VAL B O 1
ATOM 1595 N N . LEU B 1 81 ? -0.161 -4.832 -1.217 1 93.06 81 LEU B N 1
ATOM 1596 C CA . LEU B 1 81 ? 0.982 -3.995 -1.567 1 93.06 81 LEU B CA 1
ATOM 1597 C C . LEU B 1 81 ? 1.018 -2.737 -0.706 1 93.06 81 LEU B C 1
ATOM 1599 O O . LEU B 1 81 ? 0.042 -1.986 -0.656 1 93.06 81 LEU B O 1
ATOM 1603 N N . VAL B 1 82 ? 2.107 -2.557 -0.038 1 94.31 82 VAL B N 1
ATOM 1604 C CA . VAL B 1 82 ? 2.285 -1.386 0.815 1 94.31 82 VAL B CA 1
ATOM 1605 C C . VAL B 1 82 ? 3.294 -0.432 0.18 1 94.31 82 VAL B C 1
ATOM 1607 O O . VAL B 1 82 ? 4.391 -0.845 -0.204 1 94.31 82 VAL B O 1
ATOM 1610 N N . ASN B 1 83 ? 2.922 0.784 0.093 1 92.92 83 ASN B N 1
ATOM 1611 C CA . ASN B 1 83 ? 3.797 1.856 -0.369 1 92.92 83 ASN B CA 1
ATOM 1612 C C . ASN B 1 83 ? 4.241 2.753 0.783 1 92.92 83 ASN B C 1
ATOM 1614 O O . ASN B 1 83 ? 3.407 3.338 1.477 1 92.92 83 ASN B O 1
ATOM 1618 N N . TRP B 1 84 ? 5.571 2.862 0.915 1 92.86 84 TRP B N 1
ATOM 1619 C CA . TRP B 1 84 ? 6.159 3.649 1.993 1 92.86 84 TRP B CA 1
ATOM 1620 C C . TRP B 1 84 ? 7.105 4.709 1.439 1 92.86 84 TRP B C 1
ATOM 1622 O O . TRP B 1 84 ? 7.964 4.41 0.607 1 92.86 84 TRP B O 1
ATOM 1632 N N . THR B 1 85 ? 6.879 5.894 1.921 1 90.62 85 THR B N 1
ATOM 1633 C CA . THR B 1 85 ? 7.822 6.982 1.687 1 90.62 85 THR B CA 1
ATOM 1634 C C . THR B 1 85 ? 8.287 7.589 3.008 1 90.62 85 THR B C 1
ATOM 1636 O O . THR B 1 85 ? 7.521 8.278 3.684 1 90.62 85 THR B O 1
ATOM 1639 N N . GLY B 1 86 ? 9.54 7.385 3.311 1 89.84 86 GLY B N 1
ATOM 1640 C CA . GLY B 1 86 ? 10.088 7.877 4.565 1 89.84 86 GLY B CA 1
ATOM 1641 C C . GLY B 1 86 ? 10.081 9.391 4.666 1 89.84 86 GLY B C 1
ATOM 1642 O O . GLY B 1 86 ? 10.281 10.086 3.668 1 89.84 86 GLY B O 1
ATOM 1643 N N . GLU B 1 87 ? 9.973 9.844 5.828 1 83.53 87 GLU B N 1
ATOM 1644 C CA . GLU B 1 87 ? 9.937 11.283 6.075 1 83.53 87 GLU B CA 1
ATOM 1645 C C . GLU B 1 87 ? 11.261 11.941 5.696 1 83.53 87 GLU B C 1
ATOM 1647 O O . GLU B 1 87 ? 11.293 13.118 5.331 1 83.53 87 GLU B O 1
ATOM 1652 N N . GLY B 1 88 ? 12.317 11.223 5.789 1 87.22 88 GLY B N 1
ATOM 1653 C CA . GLY B 1 88 ? 13.642 11.75 5.502 1 87.22 88 GLY B CA 1
ATOM 1654 C C . GLY B 1 88 ? 13.969 11.768 4.021 1 87.22 88 GLY B C 1
ATOM 1655 O O . GLY B 1 88 ? 15.032 12.248 3.621 1 87.22 88 GLY B O 1
ATOM 1656 N N . VAL B 1 89 ? 13.088 11.307 3.184 1 90.41 89 VAL B N 1
ATOM 1657 C CA . VAL B 1 89 ? 13.32 11.296 1.743 1 90.41 89 VAL B CA 1
ATOM 1658 C C . VAL B 1 89 ? 13.152 12.706 1.181 1 90.41 89 VAL B C 1
ATOM 1660 O O . VAL B 1 89 ? 12.199 13.408 1.525 1 90.41 89 VAL B O 1
ATOM 1663 N N . ASN B 1 90 ? 14.112 13.151 0.449 1 90.02 90 ASN B N 1
ATOM 1664 C CA . ASN B 1 90 ? 14.026 14.49 -0.123 1 90.02 90 ASN B CA 1
ATOM 1665 C C . ASN B 1 90 ? 12.916 14.585 -1.165 1 90.02 90 ASN B C 1
ATOM 1667 O O . ASN B 1 90 ? 12.536 13.579 -1.767 1 90.02 90 ASN B O 1
ATOM 1671 N N . ASP B 1 91 ? 12.468 15.764 -1.455 1 85.36 91 ASP B N 1
ATOM 1672 C CA . ASP B 1 91 ? 11.306 16.004 -2.305 1 85.36 91 ASP B CA 1
ATOM 1673 C C . ASP B 1 91 ? 11.579 15.572 -3.744 1 85.36 91 ASP B C 1
ATOM 1675 O O . ASP B 1 91 ? 10.677 15.094 -4.436 1 85.36 91 ASP B O 1
ATOM 1679 N N . VAL B 1 92 ? 12.734 15.757 -4.159 1 87.8 92 VAL B N 1
ATOM 1680 C CA . VAL B 1 92 ? 13.094 15.4 -5.527 1 87.8 92 VAL B CA 1
ATOM 1681 C C . VAL B 1 92 ? 12.945 13.894 -5.725 1 87.8 92 VAL B C 1
ATOM 1683 O O . VAL B 1 92 ? 12.341 13.446 -6.703 1 87.8 92 VAL B O 1
ATOM 1686 N N . ARG B 1 93 ? 13.404 13.152 -4.797 1 90.81 93 ARG B N 1
ATOM 1687 C CA . ARG B 1 93 ? 13.312 11.697 -4.87 1 90.81 93 ARG B CA 1
ATOM 1688 C C . ARG B 1 93 ? 11.863 11.234 -4.753 1 90.81 93 ARG B C 1
ATOM 1690 O O . ARG B 1 93 ? 11.444 10.31 -5.452 1 90.81 93 ARG B O 1
ATOM 1697 N N . LYS B 1 94 ? 11.182 11.837 -3.841 1 86.69 94 LYS B N 1
ATOM 1698 C CA . LYS B 1 94 ? 9.762 11.529 -3.706 1 86.69 94 LYS B CA 1
ATOM 1699 C C . LYS B 1 94 ? 9.03 11.715 -5.032 1 86.69 94 LYS B C 1
ATOM 1701 O O . LYS B 1 94 ? 8.238 10.86 -5.435 1 86.69 94 LYS B O 1
ATOM 1706 N N . GLY B 1 95 ? 9.252 12.777 -5.633 1 83.59 95 GLY B N 1
ATOM 1707 C CA . GLY B 1 95 ? 8.635 13.046 -6.922 1 83.59 95 GLY B CA 1
ATOM 1708 C C . GLY B 1 95 ? 9.023 12.04 -7.99 1 83.59 95 GLY B C 1
ATOM 1709 O O . GLY B 1 95 ? 8.172 11.578 -8.753 1 83.59 95 GLY B O 1
ATOM 1710 N N . ALA B 1 96 ? 10.282 11.71 -7.985 1 86.03 96 ALA B N 1
ATOM 1711 C CA . ALA B 1 96 ? 10.797 10.776 -8.983 1 86.03 96 ALA B CA 1
ATOM 1712 C C . ALA B 1 96 ? 10.167 9.396 -8.818 1 86.03 96 ALA B C 1
ATOM 1714 O O . ALA B 1 96 ? 9.941 8.688 -9.802 1 86.03 96 ALA B O 1
ATOM 1715 N N . CYS B 1 97 ? 9.804 9.099 -7.596 1 88.73 97 CYS B N 1
ATOM 1716 C CA . CYS B 1 97 ? 9.328 7.747 -7.327 1 88.73 97 CYS B CA 1
ATOM 1717 C C . CYS B 1 97 ? 7.804 7.697 -7.318 1 88.73 97 CYS B C 1
ATOM 1719 O O . CYS B 1 97 ? 7.215 6.617 -7.241 1 88.73 97 CYS B O 1
ATOM 1721 N N . ALA B 1 98 ? 7.197 8.821 -7.438 1 82.72 98 ALA B N 1
ATOM 1722 C CA . ALA B 1 98 ? 5.744 8.901 -7.318 1 82.72 98 ALA B CA 1
ATOM 1723 C C . ALA B 1 98 ? 5.058 8.027 -8.364 1 82.72 98 ALA B C 1
ATOM 1725 O O . ALA B 1 98 ? 4.014 7.428 -8.095 1 82.72 98 ALA B O 1
ATOM 1726 N N . ASN B 1 99 ? 5.65 7.816 -9.477 1 83.53 99 ASN B N 1
ATOM 1727 C CA . ASN B 1 99 ? 5.001 7.091 -10.564 1 83.53 99 ASN B CA 1
ATOM 1728 C C . ASN B 1 99 ? 5.441 5.63 -10.605 1 83.53 99 ASN B C 1
ATOM 1730 O O . ASN B 1 99 ? 4.988 4.865 -11.457 1 83.53 99 ASN B O 1
ATOM 1734 N N . HIS B 1 100 ? 6.249 5.272 -9.697 1 91.79 100 HIS B N 1
ATOM 1735 C CA . HIS B 1 100 ? 6.795 3.921 -9.751 1 91.79 100 HIS B CA 1
ATOM 1736 C C . HIS B 1 100 ? 5.826 2.91 -9.148 1 91.79 100 HIS B C 1
ATOM 1738 O O . HIS B 1 100 ? 5.927 1.711 -9.416 1 91.79 100 HIS B O 1
ATOM 1744 N N . VAL B 1 101 ? 4.939 3.308 -8.397 1 86.47 101 VAL B N 1
ATOM 1745 C CA . VAL B 1 101 ? 4.066 2.421 -7.636 1 86.47 101 VAL B CA 1
ATOM 1746 C C . VAL B 1 101 ? 3.299 1.507 -8.589 1 86.47 101 VAL B C 1
ATOM 1748 O O . VAL B 1 101 ? 3.175 0.306 -8.341 1 86.47 101 VAL B O 1
ATOM 1751 N N . SER B 1 102 ? 2.779 2.056 -9.617 1 85.66 102 SER B N 1
ATOM 1752 C CA . SER B 1 102 ? 2.008 1.258 -10.564 1 85.66 102 SER B CA 1
ATOM 1753 C C . SER B 1 102 ? 2.875 0.188 -11.22 1 85.66 102 SER B C 1
ATOM 1755 O O . SER B 1 102 ? 2.419 -0.934 -11.45 1 85.66 102 SER B O 1
ATOM 1757 N N . THR B 1 103 ? 4.081 0.591 -11.567 1 90.03 103 THR B N 1
ATOM 1758 C CA . THR B 1 103 ? 4.997 -0.366 -12.177 1 90.03 103 THR B CA 1
ATOM 1759 C C . THR B 1 103 ? 5.333 -1.491 -11.201 1 90.03 103 THR B C 1
ATOM 1761 O O . THR B 1 103 ? 5.367 -2.662 -11.584 1 90.03 103 THR B O 1
ATOM 1764 N N . VAL B 1 104 ? 5.537 -1.123 -9.956 1 92.51 104 VAL B N 1
ATOM 1765 C CA . VAL B 1 104 ? 5.828 -2.119 -8.929 1 92.51 104 VAL B CA 1
ATOM 1766 C C . VAL B 1 104 ? 4.627 -3.045 -8.753 1 92.51 104 VAL B C 1
ATOM 1768 O O . VAL B 1 104 ? 4.782 -4.267 -8.688 1 92.51 104 VAL B O 1
ATOM 1771 N N . ALA B 1 105 ? 3.453 -2.489 -8.713 1 88.19 105 ALA B N 1
ATOM 1772 C CA . ALA B 1 105 ? 2.225 -3.266 -8.563 1 88.19 105 ALA B CA 1
ATOM 1773 C C . ALA B 1 105 ? 2.07 -4.271 -9.701 1 88.19 105 ALA B C 1
ATOM 1775 O O . ALA B 1 105 ? 1.715 -5.43 -9.47 1 88.19 105 ALA B O 1
ATOM 1776 N N . ASN B 1 106 ? 2.365 -3.835 -10.883 1 85.28 106 ASN B N 1
ATOM 1777 C CA . ASN B 1 106 ? 2.288 -4.714 -12.045 1 85.28 106 ASN B CA 1
ATOM 1778 C C . ASN B 1 106 ? 3.323 -5.833 -11.972 1 85.28 106 ASN B C 1
ATOM 1780 O O . ASN B 1 106 ? 3.038 -6.973 -12.341 1 85.28 106 ASN B O 1
ATOM 1784 N N . PHE B 1 107 ? 4.421 -5.451 -11.527 1 89.81 107 PHE B N 1
ATOM 1785 C CA . PHE B 1 107 ? 5.505 -6.419 -11.406 1 89.81 107 PHE B CA 1
ATOM 1786 C C . PHE B 1 107 ? 5.148 -7.508 -10.402 1 89.81 107 PHE B C 1
ATOM 1788 O O . PHE B 1 107 ? 5.413 -8.689 -10.638 1 89.81 107 PHE B O 1
ATOM 1795 N N . LEU B 1 108 ? 4.581 -7.116 -9.326 1 88.12 108 LEU B N 1
ATOM 1796 C CA . LEU B 1 108 ? 4.262 -8.049 -8.25 1 88.12 108 LEU B CA 1
ATOM 1797 C C . LEU B 1 108 ? 2.884 -8.669 -8.459 1 88.12 108 LEU B C 1
ATOM 1799 O O . LEU B 1 108 ? 2.365 -9.351 -7.573 1 88.12 108 LEU B O 1
ATOM 1803 N N . LYS B 1 109 ? 2.41 -8.599 -9.623 1 72.5 109 LYS B N 1
ATOM 1804 C CA . LYS B 1 109 ? 1.156 -9.193 -10.076 1 72.5 109 LYS B CA 1
ATOM 1805 C C . LYS B 1 109 ? 0.053 -9.01 -9.038 1 72.5 109 LYS B C 1
ATOM 1807 O O . LYS B 1 109 ? -0.703 -9.942 -8.756 1 72.5 109 LYS B O 1
ATOM 1812 N N . VAL B 1 110 ? 0.222 -8.139 -8.171 1 59.6 110 VAL B N 1
ATOM 1813 C CA . VAL B 1 110 ? -0.867 -7.883 -7.234 1 59.6 110 VAL B CA 1
ATOM 1814 C C . VAL B 1 110 ? -2.2 -7.885 -7.979 1 59.6 110 VAL B C 1
ATOM 1816 O O . VAL B 1 110 ? -3.242 -8.201 -7.399 1 59.6 110 VAL B O 1
ATOM 1819 N N . TRP B 1 111 ? -2.084 -7.849 -9.262 1 56.46 111 TRP B N 1
ATOM 1820 C CA . TRP B 1 111 ? -3.286 -7.813 -10.089 1 56.46 111 TRP B CA 1
ATOM 1821 C C . TRP B 1 111 ? -3.614 -9.199 -10.633 1 56.46 111 TRP B C 1
ATOM 1823 O O . TRP B 1 111 ? -4.786 -9.545 -10.8 1 56.46 111 TRP B O 1
ATOM 1833 N N . SER B 1 112 ? -2.562 -9.81 -11.14 1 49.67 112 SER B N 1
ATOM 1834 C CA . SER B 1 112 ? -2.75 -10.99 -11.977 1 49.67 112 SER B CA 1
ATOM 1835 C C . SER B 1 112 ? -2.887 -12.252 -11.131 1 49.67 112 SER B C 1
ATOM 1837 O O . SER B 1 112 ? -2.89 -13.364 -11.662 1 49.67 112 SER B O 1
ATOM 1839 N N . SER B 1 113 ? -2.805 -12.123 -9.82 1 46.05 113 SER B N 1
ATOM 1840 C CA . SER B 1 113 ? -2.691 -13.436 -9.193 1 46.05 113 SER B CA 1
ATOM 1841 C C . SER B 1 113 ? -3.753 -14.394 -9.72 1 46.05 113 SER B C 1
ATOM 1843 O O . SER B 1 113 ? -3.629 -15.611 -9.567 1 46.05 113 SER B O 1
ATOM 1845 N N . PHE B 1 114 ? -4.93 -13.839 -9.986 1 42.82 114 PHE B N 1
ATOM 1846 C CA . PHE B 1 114 ? -5.911 -14.908 -10.134 1 42.82 114 PHE B CA 1
ATOM 1847 C C . PHE B 1 114 ? -5.69 -15.67 -11.435 1 42.82 114 PHE B C 1
ATOM 1849 O O . PHE B 1 114 ? -6.58 -16.383 -11.902 1 42.82 114 PHE B O 1
ATOM 1856 N N . HIS B 1 115 ? -4.781 -15.279 -12.23 1 41.16 115 HIS B N 1
ATOM 1857 C CA . HIS B 1 115 ? -4.862 -16.378 -13.184 1 41.16 115 HIS B CA 1
ATOM 1858 C C . HIS B 1 115 ? -4.606 -17.719 -12.503 1 41.16 115 HIS B C 1
ATOM 1860 O O . HIS B 1 115 ? -3.54 -17.931 -11.922 1 41.16 115 HIS B O 1
ATOM 1866 N N . TRP B 1 116 ? -5.688 -18.168 -11.884 1 38.48 116 TRP B N 1
ATOM 1867 C CA . TRP B 1 116 ? -5.647 -19.601 -11.615 1 38.48 116 TRP B CA 1
ATOM 1868 C C . TRP B 1 116 ? -4.715 -20.312 -12.589 1 38.48 116 TRP B C 1
ATOM 1870 O O . TRP B 1 116 ? -4.763 -20.065 -13.797 1 38.48 116 TRP B O 1
ATOM 1880 N N . GLY B 1 117 ? -3.53 -20.647 -12.29 1 38.47 117 GLY B N 1
ATOM 1881 C CA . GLY B 1 117 ? -2.934 -21.718 -13.073 1 38.47 117 GLY B CA 1
ATOM 1882 C C . GLY B 1 117 ? -3.962 -22.623 -13.725 1 38.47 117 GLY B C 1
ATOM 1883 O O . GLY B 1 117 ? -4.758 -23.266 -13.037 1 38.47 117 GLY B O 1
ATOM 1884 N N . SER B 1 118 ? -4.786 -22.268 -14.765 1 36.43 118 SER B N 1
ATOM 1885 C CA . SER B 1 118 ? -5.322 -23.335 -15.605 1 36.43 118 SER B CA 1
ATOM 1886 C C . SER B 1 118 ? -4.461 -24.59 -15.52 1 36.43 118 SER B C 1
ATOM 1888 O O . SER B 1 118 ? -3.231 -24.506 -15.492 1 36.43 118 SER B O 1
ATOM 1890 N N . CYS B 1 119 ? -5.068 -25.723 -14.894 1 38.91 119 CYS B N 1
ATOM 1891 C CA . CYS B 1 119 ? -4.823 -27.131 -15.187 1 38.91 119 CYS B CA 1
ATOM 1892 C C . CYS B 1 119 ? -4.489 -27.33 -16.661 1 38.91 119 CYS B C 1
ATOM 1894 O O . CYS B 1 119 ? -5.345 -27.139 -17.527 1 38.91 119 CYS B O 1
ATOM 1896 N N . HIS B 1 120 ? -3.556 -26.835 -17.299 1 35.5 120 HIS B N 1
ATOM 1897 C CA . HIS B 1 120 ? -3.072 -27.41 -18.549 1 35.5 120 HIS B CA 1
ATOM 1898 C C . HIS B 1 120 ? -3.182 -28.931 -18.534 1 35.5 120 HIS B C 1
ATOM 1900 O O . HIS B 1 120 ? -2.5 -29.599 -17.754 1 35.5 120 HIS B O 1
ATOM 1906 N N . HIS B 1 121 ? -4.521 -29.496 -18.695 1 32.65 121 HIS B N 1
ATOM 1907 C CA . HIS B 1 121 ? -4.705 -30.832 -19.249 1 32.65 121 HIS B CA 1
ATOM 1908 C C . HIS B 1 121 ? -3.642 -31.145 -20.297 1 32.65 121 HIS B C 1
ATOM 1910 O O . HIS B 1 121 ? -3.549 -30.459 -21.317 1 32.65 121 HIS B O 1
ATOM 1916 N N . GLN B 1 122 ? -2.473 -31.462 -19.777 1 33.06 122 GLN B N 1
ATOM 1917 C CA . GLN B 1 122 ? -1.512 -32.201 -20.589 1 33.06 122 GLN B CA 1
ATOM 1918 C C . GLN B 1 122 ? -2.21 -33.252 -21.448 1 33.06 122 GLN B C 1
ATOM 1920 O O . GLN B 1 122 ? -2.815 -34.188 -20.922 1 33.06 122 GLN B O 1
ATOM 1925 N N . ARG B 1 123 ? -2.936 -32.937 -22.642 1 31.84 123 ARG B N 1
ATOM 1926 C CA . ARG B 1 123 ? -3.306 -33.894 -23.679 1 31.84 123 ARG B CA 1
ATOM 1927 C C . ARG B 1 123 ? -2.187 -34.903 -23.917 1 31.84 123 ARG B C 1
ATOM 1929 O O . ARG B 1 123 ? -1.067 -34.524 -24.265 1 31.84 123 ARG B O 1
ATOM 1936 N N . SER B 1 124 ? -2.149 -35.995 -23.127 1 34.16 124 SER B N 1
ATOM 1937 C CA . SER B 1 124 ? -1.42 -37.207 -23.49 1 34.16 124 SER B CA 1
ATOM 1938 C C . SER B 1 124 ? -1.617 -37.55 -24.963 1 34.16 124 SER B C 1
ATOM 1940 O O . SER B 1 124 ? -2.742 -37.791 -25.405 1 34.16 124 SER B O 1
ATOM 1942 N N . ARG B 1 125 ? -1.118 -36.769 -25.958 1 30.62 125 ARG B N 1
ATOM 1943 C CA . ARG B 1 125 ? -1.008 -37.294 -27.315 1 30.62 125 ARG B CA 1
ATOM 1944 C C . ARG B 1 125 ? -0.474 -38.723 -27.308 1 30.62 125 ARG B C 1
ATOM 1946 O O . ARG B 1 125 ? 0.629 -38.976 -26.82 1 30.62 125 ARG B O 1
ATOM 1953 N N . ARG B 1 126 ? -1.328 -39.77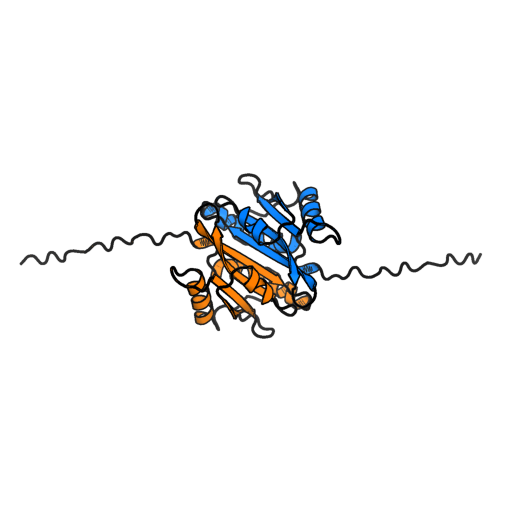2 -26.911 1 30.57 126 ARG B N 1
ATOM 1954 C CA . ARG B 1 126 ? -1.109 -41.18 -27.226 1 30.57 126 ARG B CA 1
ATOM 1955 C C . ARG B 1 126 ? -0.646 -41.353 -28.669 1 30.57 126 ARG B C 1
ATOM 1957 O O . ARG B 1 126 ? -1.285 -40.85 -29.595 1 30.57 126 ARG B O 1
ATOM 1964 N N . GLY B 1 127 ? 0.704 -41.225 -28.874 1 31.29 127 GLY B N 1
ATOM 1965 C CA . GLY B 1 127 ? 1.404 -41.798 -30.012 1 31.29 127 GLY B CA 1
ATOM 1966 C C . GLY B 1 127 ? 0.818 -43.121 -30.469 1 31.29 127 GLY B C 1
ATOM 1967 O O . GLY B 1 127 ? 0.901 -44.122 -29.754 1 31.29 127 GLY B O 1
ATOM 1968 N N . GLY B 1 128 ? -0.457 -43.17 -30.901 1 27.24 128 GLY B N 1
ATOM 1969 C CA . GLY B 1 128 ? -0.971 -44.347 -31.585 1 27.24 128 GLY B CA 1
ATOM 1970 C C . GLY B 1 128 ? -0.085 -44.809 -32.726 1 27.24 128 GLY B C 1
ATOM 1971 O O . GLY B 1 128 ? -0.056 -44.185 -33.788 1 27.24 128 GLY B O 1
ATOM 1972 N N . CYS B 1 129 ? 1.304 -45.041 -32.515 1 29.22 129 CYS B N 1
ATOM 1973 C CA . CYS B 1 129 ? 2.019 -45.782 -33.548 1 29.22 129 CYS B CA 1
ATOM 1974 C C . CYS B 1 129 ? 1.443 -47.183 -33.712 1 29.22 129 CYS B C 1
ATOM 1976 O O . CYS B 1 129 ? 1.618 -48.037 -32.841 1 29.22 129 CYS B O 1
ATOM 1978 N N . GLY B 1 130 ? 0.182 -47.464 -33.693 1 26.54 130 GLY B N 1
ATOM 1979 C CA . GLY B 1 130 ? -0.114 -48.83 -34.094 1 26.54 130 GLY B CA 1
ATOM 1980 C C . GLY B 1 130 ? 0.58 -49.238 -35.379 1 26.54 130 GLY B C 1
ATOM 1981 O O . GLY B 1 130 ? 0.482 -48.543 -36.392 1 26.54 130 GLY B O 1
ATOM 1982 N N . ALA B 1 131 ? 1.749 -50.066 -35.268 1 25.45 131 ALA B N 1
ATOM 1983 C CA . ALA B 1 131 ? 2.037 -51.168 -36.182 1 25.45 131 ALA B CA 1
ATOM 1984 C C . ALA B 1 131 ? 0.872 -52.153 -36.238 1 25.45 131 ALA B C 1
ATOM 1986 O O . ALA B 1 131 ? 0.141 -52.316 -35.258 1 25.45 131 ALA B O 1
#

Sequence (262 aa):
MALNLSKNGRALQEAYGRVVAAGSPTDWALFTYEGNSNDLRVAGSGDGGLEEMVEELNSGKVMYAFCRVKDPNSGLPKYVLVNWTGEGVNDVRKGACANHVSTVANFLKVWSSFHWGSCHHQRSRRGGCGAMALNLSKNGRALQEAYGRVVAAGSPTDWALFTYEGNSNDLRVAGSGDGGLEEMVEELNSGKVMYAFCRVKDPNSGLPKYVLVNWTGEGVNDVRKGACANHVSTVANFLKVWSSFHWGSCHHQRSRRGGCGA

InterPro domains:
  IPR002108 Actin-depolymerising factor homology domain [PF00241] (10-109)
  IPR002108 Actin-depolymerising factor homology domain [PS51263] (4-131)
  IPR002108 Actin-depolymerising factor homology domain [SM00102] (10-127)
  IPR029006 ADF-H/Gelsolin-like domain superfamily [G3DSA:3.40.20.10] (1-120)

Radius of gyration: 21.74 Å; Cα contacts (8 Å, |Δi|>4): 441; chains: 2; bounding box: 42×111×55 Å

pLDDT: mean 82.68, std 21.41, range [25.45, 98.54]

Organism: NCBI:txid223781